Protein AF-A0A7R9D2B7-F1 (afdb_monomer_lite)

Sequence (268 aa):
MSDMSSKPILAAVSSPRRALSCWRCRAIFSLCILEHVTVLANRRARDYTQLNSLKENCLEQDASMCTSEVVNSSNGREFLTGFHKRKVQRQKKAKEELDLQLKEERKRLKKETRESYKKLVVSHRPIPELEEFEAKEYDLETHTVSILEVSAADLAQKNNWIGVNKVQYEEVKVEDDAGDAEGEKRTVPGMEFRTEKDVRRVIKKQATKIVQNSKAFQTKNKLEKQKNKKKSMKMKNQRIKLQSKNKKGKRVITSVLLTIAEVDNENS

Structure (mmCIF, N/CA/C/O backbone):
data_AF-A0A7R9D2B7-F1
#
_entry.id   AF-A0A7R9D2B7-F1
#
loop_
_atom_site.group_PDB
_atom_site.id
_atom_site.type_symbol
_atom_site.label_atom_id
_atom_site.label_alt_id
_atom_site.label_comp_id
_atom_site.label_asym_id
_atom_site.label_entity_id
_atom_site.label_seq_id
_atom_site.pdbx_PDB_ins_code
_atom_site.Cartn_x
_atom_site.Cartn_y
_atom_site.Cartn_z
_atom_site.occupancy
_atom_site.B_iso_or_equiv
_atom_site.auth_seq_id
_atom_site.auth_comp_id
_atom_site.auth_asym_id
_atom_site.auth_atom_id
_atom_site.pdbx_PDB_model_num
ATOM 1 N N . MET A 1 1 ? 100.039 -23.666 56.263 1.00 41.56 1 MET A N 1
ATOM 2 C CA . MET A 1 1 ? 99.940 -22.586 55.260 1.00 41.56 1 MET A CA 1
ATOM 3 C C . MET A 1 1 ? 98.461 -22.260 55.136 1.00 41.56 1 MET A C 1
ATOM 5 O O . MET A 1 1 ? 97.732 -23.050 54.562 1.00 41.56 1 MET A O 1
ATOM 9 N N . SER A 1 2 ? 97.952 -21.434 56.044 1.00 38.72 2 SER A N 1
ATOM 10 C CA . SER A 1 2 ? 97.823 -19.972 55.911 1.00 38.72 2 SER A CA 1
ATOM 11 C C . SER A 1 2 ? 96.476 -19.609 55.288 1.00 38.72 2 SER A C 1
ATOM 13 O O . SER A 1 2 ? 96.232 -19.873 54.117 1.00 38.72 2 SER A O 1
ATOM 15 N N . ASP A 1 3 ? 95.645 -19.037 56.153 1.00 42.34 3 ASP A N 1
ATOM 16 C CA . ASP A 1 3 ? 94.339 -18.406 55.983 1.00 42.34 3 ASP A CA 1
ATOM 17 C C . ASP A 1 3 ? 94.074 -17.693 54.649 1.00 42.34 3 ASP A C 1
ATOM 19 O O . ASP A 1 3 ? 94.960 -17.055 54.089 1.00 42.34 3 ASP A O 1
ATOM 23 N N . MET A 1 4 ? 92.801 -17.668 54.233 1.00 50.28 4 MET A N 1
ATOM 24 C CA . MET A 1 4 ? 92.024 -16.418 54.218 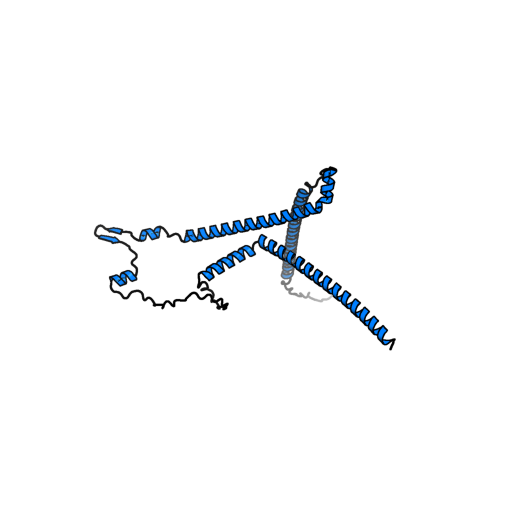1.00 50.28 4 MET A CA 1
ATOM 25 C C . MET A 1 4 ? 90.537 -16.667 53.915 1.00 50.28 4 MET A C 1
ATOM 27 O O . MET A 1 4 ? 90.129 -17.112 52.847 1.00 50.28 4 MET A O 1
ATOM 31 N N . SER A 1 5 ? 89.736 -16.326 54.921 1.00 50.50 5 SER A N 1
ATOM 32 C CA . SER A 1 5 ? 88.307 -16.022 54.903 1.00 50.50 5 SER A CA 1
ATOM 33 C C . SER A 1 5 ? 87.851 -15.229 53.671 1.00 50.50 5 SER A C 1
ATOM 35 O O . SER A 1 5 ? 88.385 -14.153 53.412 1.00 50.50 5 SER A O 1
ATOM 37 N N . SER A 1 6 ? 86.744 -15.640 53.039 1.00 51.94 6 SER A N 1
ATOM 38 C CA . SER A 1 6 ? 85.749 -14.704 52.487 1.00 51.94 6 SER A CA 1
ATOM 39 C C . SER A 1 6 ? 84.380 -15.373 52.328 1.00 51.94 6 SER A C 1
ATOM 41 O O . SER A 1 6 ? 84.220 -16.382 51.649 1.00 51.94 6 SER A O 1
ATOM 43 N N . LYS A 1 7 ? 83.397 -14.800 53.027 1.00 57.62 7 LYS A N 1
ATOM 44 C CA . LYS A 1 7 ? 81.990 -15.214 53.112 1.00 57.62 7 LYS A CA 1
ATOM 45 C C . LYS A 1 7 ? 81.266 -14.993 51.773 1.00 57.62 7 LYS A C 1
ATOM 47 O O . LYS A 1 7 ? 81.529 -13.981 51.124 1.00 57.62 7 LYS A O 1
ATOM 52 N N . PRO A 1 8 ? 80.299 -15.846 51.388 1.00 53.47 8 PRO A N 1
ATOM 53 C CA . PRO A 1 8 ? 79.427 -15.557 50.258 1.00 53.47 8 PRO A CA 1
ATOM 54 C C . PRO A 1 8 ? 78.438 -14.439 50.616 1.00 53.47 8 PRO A C 1
ATOM 56 O O . PRO A 1 8 ? 77.725 -14.500 51.619 1.00 53.47 8 PRO A O 1
ATOM 59 N N . ILE A 1 9 ? 78.400 -13.409 49.773 1.00 45.25 9 ILE A N 1
ATOM 60 C CA . ILE A 1 9 ? 77.431 -12.314 49.832 1.00 45.25 9 ILE A CA 1
ATOM 61 C C . ILE A 1 9 ? 76.069 -12.865 49.388 1.00 45.25 9 ILE A C 1
ATOM 63 O O . ILE A 1 9 ? 75.855 -13.160 48.214 1.00 45.25 9 ILE A O 1
ATOM 67 N N . LEU A 1 10 ? 75.137 -12.996 50.333 1.00 41.25 10 LEU A N 1
ATOM 68 C CA . LEU A 1 10 ? 73.716 -13.186 50.051 1.00 41.25 10 LEU A CA 1
ATOM 69 C C . LEU A 1 10 ? 73.130 -11.855 49.566 1.00 41.25 10 LEU A C 1
ATOM 71 O O . LEU A 1 10 ? 72.769 -10.993 50.365 1.00 41.25 10 LEU A O 1
ATOM 75 N N . ALA A 1 11 ? 73.022 -11.688 48.250 1.00 37.31 11 ALA A N 1
ATOM 76 C CA . ALA A 1 11 ? 72.186 -10.650 47.662 1.00 37.31 11 ALA A CA 1
ATOM 77 C C . ALA A 1 11 ? 70.726 -11.132 47.652 1.00 37.31 11 ALA A C 1
ATOM 79 O O . ALA A 1 11 ? 70.307 -11.910 46.795 1.00 37.31 11 ALA A O 1
ATOM 80 N N . ALA A 1 12 ? 69.940 -10.665 48.621 1.00 42.88 12 ALA A N 1
ATOM 81 C CA . ALA A 1 12 ? 68.489 -10.750 48.574 1.00 42.88 12 ALA A CA 1
ATOM 82 C C . ALA A 1 12 ? 67.965 -9.755 47.526 1.00 42.88 12 ALA A C 1
ATOM 84 O O . ALA A 1 12 ? 67.756 -8.581 47.820 1.00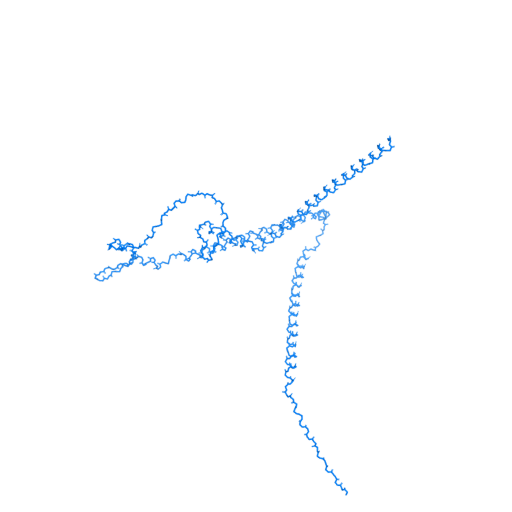 42.88 12 ALA A O 1
ATOM 85 N N . VAL A 1 13 ? 67.740 -10.216 46.294 1.00 38.41 13 VAL A N 1
ATOM 86 C CA . VAL A 1 13 ? 66.911 -9.474 45.338 1.00 38.41 13 VAL A CA 1
ATOM 87 C C . VAL A 1 13 ? 65.461 -9.860 45.595 1.00 38.41 13 VAL A C 1
ATOM 89 O O . VAL A 1 13 ? 65.006 -10.950 45.241 1.00 38.41 13 VAL A O 1
ATOM 92 N N . SER A 1 14 ? 64.722 -8.947 46.221 1.00 44.09 14 SER A N 1
ATOM 93 C CA . SER A 1 14 ? 63.267 -8.993 46.284 1.00 44.09 14 SER A CA 1
ATOM 94 C C . SER A 1 14 ? 62.703 -8.922 44.862 1.00 44.09 14 SER A C 1
ATOM 96 O O . SER A 1 14 ? 62.536 -7.841 44.298 1.00 44.09 14 SER A O 1
ATOM 98 N N . SER A 1 15 ? 62.418 -10.072 44.254 1.00 44.59 15 SER A N 1
ATOM 99 C CA . SER A 1 15 ? 61.658 -10.104 43.006 1.00 44.59 15 SER A CA 1
ATOM 100 C C . SER A 1 15 ? 60.189 -9.753 43.282 1.00 44.59 15 SER A C 1
ATOM 102 O O . SER A 1 15 ? 59.543 -10.420 44.099 1.00 44.59 15 SER A O 1
ATOM 104 N N . PRO A 1 16 ? 59.621 -8.741 42.603 1.00 46.12 16 PRO A N 1
ATOM 105 C CA . PRO A 1 16 ? 58.221 -8.383 42.754 1.00 46.12 16 PRO A CA 1
ATOM 106 C C . PRO A 1 16 ? 57.332 -9.498 42.192 1.00 46.12 16 PRO A C 1
ATOM 108 O O . PRO A 1 16 ? 57.160 -9.656 40.983 1.00 46.12 16 PRO A O 1
ATOM 111 N N . ARG A 1 17 ? 56.696 -10.256 43.091 1.00 46.44 17 ARG A N 1
ATOM 112 C CA . ARG A 1 17 ? 55.587 -11.178 42.795 1.00 46.44 17 ARG A CA 1
ATOM 113 C C . ARG A 1 17 ? 54.321 -10.416 42.367 1.00 46.44 17 ARG A C 1
ATOM 115 O O . ARG A 1 17 ? 53.281 -10.581 42.986 1.00 46.44 17 ARG A O 1
ATOM 122 N N . ARG A 1 18 ? 54.375 -9.553 41.347 1.00 49.69 18 ARG A N 1
ATOM 123 C CA . ARG A 1 18 ? 53.198 -8.875 40.759 1.00 49.69 18 ARG A CA 1
ATOM 124 C C . ARG A 1 18 ? 53.419 -8.520 39.281 1.00 49.69 18 ARG A C 1
ATOM 126 O O . ARG A 1 18 ? 53.248 -7.378 38.885 1.00 49.69 18 ARG A O 1
ATOM 133 N N . ALA A 1 19 ? 53.797 -9.490 38.449 1.00 47.69 19 ALA A N 1
ATOM 134 C CA . ALA A 1 19 ? 53.820 -9.295 36.988 1.0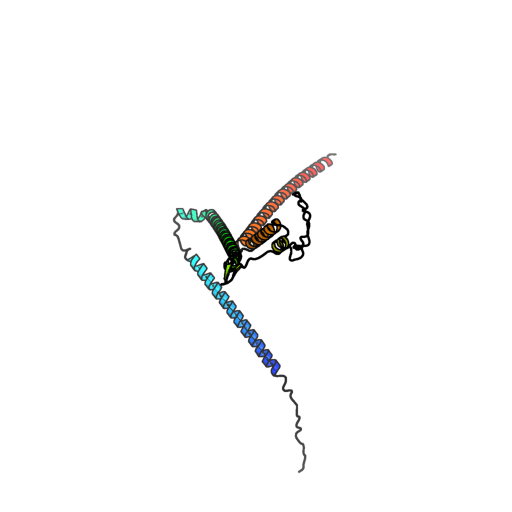0 47.69 19 ALA A CA 1
ATOM 135 C C . ALA A 1 19 ? 53.316 -10.499 36.167 1.00 47.69 19 ALA A C 1
ATOM 137 O O . ALA A 1 19 ? 53.230 -10.417 34.946 1.00 47.69 19 ALA A O 1
ATOM 138 N N . LEU A 1 20 ? 52.916 -11.603 36.811 1.00 45.78 20 LEU A N 1
ATOM 139 C CA . LEU A 1 20 ? 52.437 -12.813 36.120 1.00 45.78 20 LEU A CA 1
ATOM 140 C C . LEU A 1 20 ? 50.904 -12.944 36.070 1.00 45.78 20 LEU A C 1
ATOM 142 O O . LEU A 1 20 ? 50.390 -13.791 35.343 1.00 45.78 20 LEU A O 1
ATOM 146 N N . SER A 1 21 ? 50.154 -12.089 36.774 1.00 47.34 21 SER A N 1
ATOM 147 C CA . SER A 1 21 ? 48.684 -12.059 36.698 1.00 47.34 21 SER A CA 1
ATOM 148 C C . SER A 1 21 ? 48.156 -11.288 35.480 1.00 47.34 21 SER A C 1
ATOM 150 O O . SER A 1 21 ? 47.054 -11.562 35.017 1.00 47.34 21 SER A O 1
ATOM 152 N N . CYS A 1 22 ? 48.942 -10.370 34.903 1.00 51.03 22 CYS A N 1
ATOM 153 C CA . CYS A 1 22 ? 48.484 -9.543 33.782 1.00 51.03 22 CYS A CA 1
ATOM 154 C C . CYS A 1 22 ? 48.574 -10.274 32.428 1.00 51.03 22 CYS A C 1
ATOM 156 O O . CYS A 1 22 ? 47.663 -10.177 31.612 1.00 51.03 22 CYS A O 1
ATOM 158 N N . TRP A 1 23 ? 49.612 -11.087 32.201 1.00 42.03 23 TRP A N 1
ATOM 159 C CA . TRP A 1 23 ? 49.761 -11.831 30.941 1.00 42.03 23 TRP A CA 1
ATOM 160 C C . TRP A 1 23 ? 48.830 -13.040 30.848 1.00 42.03 23 TRP A C 1
ATOM 162 O O . TRP A 1 23 ? 48.256 -13.288 29.790 1.00 42.03 23 TRP A O 1
ATOM 172 N N . ARG A 1 24 ? 48.599 -13.748 31.961 1.00 45.91 24 ARG A N 1
ATOM 173 C CA . ARG A 1 24 ? 47.662 -14.880 32.000 1.00 45.91 24 ARG A CA 1
ATOM 174 C C . ARG A 1 24 ? 46.213 -14.440 31.781 1.00 45.91 24 ARG A C 1
ATOM 176 O O . ARG A 1 24 ? 45.527 -15.056 30.974 1.00 45.91 24 ARG A O 1
ATOM 183 N N . CYS A 1 25 ? 45.768 -13.340 32.394 1.00 47.41 25 CYS A N 1
ATOM 184 C CA . CYS A 1 25 ? 44.417 -12.820 32.155 1.00 47.41 25 CYS A CA 1
ATOM 185 C C . CYS A 1 25 ? 44.235 -12.274 30.730 1.00 47.41 25 CYS A C 1
ATOM 187 O O . CYS A 1 25 ? 43.182 -12.476 30.132 1.00 47.41 25 CYS A O 1
ATOM 189 N N . ARG A 1 26 ? 45.261 -11.643 30.142 1.00 50.12 26 ARG A N 1
ATOM 190 C CA . ARG A 1 26 ? 45.199 -11.126 28.764 1.00 50.12 26 ARG A CA 1
ATOM 191 C C . ARG A 1 26 ? 45.242 -12.246 27.717 1.00 50.12 26 ARG A C 1
ATOM 193 O O . ARG A 1 26 ? 44.552 -12.149 26.707 1.00 50.12 26 ARG A O 1
ATOM 200 N N . ALA A 1 27 ? 45.976 -13.328 27.986 1.00 54.44 27 ALA A N 1
ATOM 201 C CA . ALA A 1 27 ? 45.973 -14.534 27.159 1.00 54.44 27 ALA A CA 1
ATOM 202 C C . ALA A 1 27 ? 44.622 -15.265 27.221 1.00 54.44 27 ALA A C 1
ATOM 204 O O . ALA A 1 27 ? 44.090 -15.621 26.177 1.00 54.44 27 ALA A O 1
ATOM 205 N N . ILE A 1 28 ? 44.022 -15.409 28.409 1.00 59.41 28 ILE A N 1
ATOM 206 C CA . ILE A 1 28 ? 42.692 -16.023 28.566 1.00 59.41 28 ILE A CA 1
ATOM 207 C C . ILE A 1 28 ? 41.608 -15.168 27.891 1.00 59.41 28 ILE A C 1
ATOM 209 O O . ILE A 1 28 ? 40.753 -15.711 27.200 1.00 59.41 28 ILE A O 1
ATOM 213 N N . PHE A 1 29 ? 41.665 -13.836 28.007 1.00 55.22 29 PHE A N 1
ATOM 214 C CA . PHE A 1 29 ? 40.705 -12.949 27.338 1.00 55.22 29 PHE A CA 1
ATOM 215 C C . PHE A 1 29 ? 40.864 -12.966 25.808 1.00 55.22 29 PHE A C 1
ATOM 217 O O . PHE A 1 29 ? 39.872 -12.986 25.087 1.00 55.22 29 PHE A O 1
ATOM 224 N N . SER A 1 30 ? 42.103 -13.027 25.305 1.00 56.88 30 SER A N 1
ATOM 225 C CA . SER A 1 30 ? 42.388 -13.173 23.871 1.00 56.88 30 SER A CA 1
ATOM 226 C C . SER A 1 30 ? 41.894 -14.517 23.322 1.00 56.88 30 SER A C 1
ATOM 228 O O . SER A 1 30 ? 41.217 -14.548 22.295 1.00 56.88 30 SER A O 1
ATOM 230 N N . LEU A 1 31 ? 42.151 -15.618 24.038 1.00 57.41 31 LEU A N 1
ATOM 231 C CA . LEU A 1 31 ? 41.665 -16.953 23.676 1.00 57.41 31 LEU A CA 1
ATOM 232 C C . LEU A 1 31 ? 40.133 -17.025 23.702 1.00 57.41 31 LEU A C 1
ATOM 234 O O . LEU A 1 31 ? 39.543 -17.563 22.774 1.00 57.41 31 LEU A O 1
ATOM 238 N N . CYS A 1 32 ? 39.483 -16.391 24.680 1.00 53.59 32 CYS A N 1
ATOM 239 C CA . CYS A 1 32 ? 38.023 -16.342 24.771 1.00 53.59 32 CYS A CA 1
ATOM 240 C C . CYS A 1 32 ? 37.392 -15.515 23.629 1.00 53.59 32 CYS A C 1
ATOM 242 O O . CYS A 1 32 ? 36.365 -15.899 23.071 1.00 53.59 32 CYS A O 1
ATOM 244 N N . ILE A 1 33 ? 38.030 -14.416 23.200 1.00 60.97 33 ILE A N 1
ATOM 245 C CA 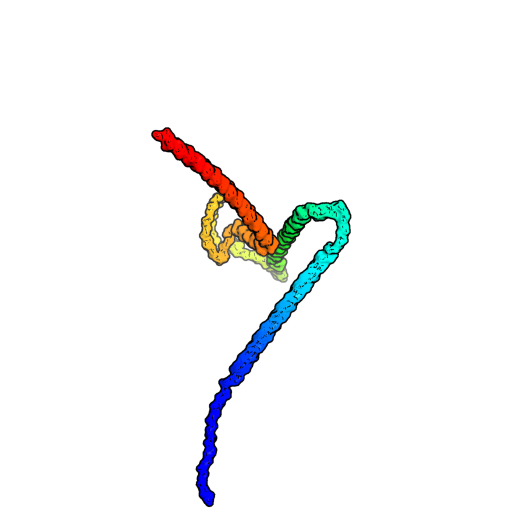. ILE A 1 33 ? 37.599 -13.661 22.009 1.00 60.97 33 ILE A CA 1
ATOM 246 C C . ILE A 1 33 ? 37.795 -14.494 20.735 1.00 60.97 33 ILE A C 1
ATOM 248 O O . ILE A 1 33 ? 36.909 -14.510 19.883 1.00 60.97 33 ILE A O 1
ATOM 252 N N . LEU A 1 34 ? 38.914 -15.210 20.601 1.00 59.41 34 LEU A N 1
ATOM 253 C CA . LEU A 1 34 ? 39.177 -16.096 19.461 1.00 59.41 34 LEU A CA 1
ATOM 254 C C . LEU A 1 34 ? 38.182 -17.267 19.401 1.00 59.41 34 LEU A C 1
ATOM 256 O O . LEU A 1 34 ? 37.672 -17.572 18.321 1.00 59.41 34 LEU A O 1
ATOM 260 N N . GLU A 1 35 ? 37.826 -17.864 20.538 1.00 57.25 35 GLU A N 1
ATOM 261 C CA . GLU A 1 35 ? 36.775 -18.884 20.640 1.00 57.25 35 GLU A CA 1
ATOM 262 C C . GLU A 1 35 ? 35.392 -18.314 20.296 1.00 57.25 35 GLU A C 1
ATOM 264 O O . GLU A 1 35 ? 34.659 -18.898 19.502 1.00 57.25 35 GLU A O 1
ATOM 269 N N . HIS A 1 36 ? 35.038 -17.123 20.782 1.00 62.19 36 HIS A N 1
ATOM 270 C CA . HIS A 1 36 ? 33.767 -16.491 20.415 1.00 62.19 36 HIS A CA 1
ATOM 271 C C . HIS A 1 36 ? 33.695 -16.106 18.930 1.00 62.19 36 HIS A C 1
ATOM 273 O O . HIS A 1 36 ? 32.647 -16.280 18.300 1.00 62.19 36 HIS A O 1
ATOM 279 N N . VAL A 1 37 ? 34.789 -15.612 18.343 1.00 59.91 37 VAL A N 1
ATOM 280 C CA . VAL A 1 37 ? 34.862 -15.268 16.915 1.00 59.91 37 VAL A CA 1
ATOM 281 C C . VAL A 1 37 ? 34.792 -16.526 16.050 1.00 59.91 37 VAL A C 1
ATOM 283 O O . VAL A 1 37 ? 34.074 -16.524 15.051 1.00 59.91 37 VAL A O 1
ATOM 286 N N . THR A 1 38 ? 35.451 -17.618 16.443 1.00 56.56 38 THR A N 1
ATOM 287 C CA . THR A 1 38 ? 35.363 -18.906 15.733 1.00 56.56 38 THR A CA 1
ATOM 288 C C . THR A 1 38 ? 33.988 -19.557 15.887 1.00 56.56 38 THR A C 1
ATOM 290 O O . THR A 1 38 ? 33.445 -20.054 14.902 1.00 56.56 38 THR A O 1
ATOM 293 N N . VAL A 1 39 ? 33.345 -19.478 17.056 1.00 63.38 39 VAL A N 1
ATOM 294 C CA . VAL A 1 39 ? 31.957 -19.937 17.257 1.00 63.38 39 VAL A CA 1
ATOM 295 C C . VAL A 1 39 ? 30.967 -19.113 16.424 1.00 63.38 39 VAL A C 1
ATOM 297 O O . VAL A 1 39 ? 30.066 -19.684 15.806 1.00 63.38 39 VAL A O 1
ATOM 300 N N . LEU A 1 40 ? 31.139 -17.788 16.336 1.00 58.75 40 LEU A N 1
ATOM 301 C CA . LEU A 1 40 ? 30.315 -16.922 15.482 1.00 58.75 40 LEU A CA 1
ATOM 302 C C . LEU A 1 40 ? 30.570 -17.156 13.987 1.00 58.75 40 LEU A C 1
ATOM 304 O O . LEU A 1 40 ? 29.618 -17.145 13.205 1.00 58.75 40 LEU A O 1
ATOM 308 N N . ALA A 1 41 ? 31.818 -17.402 13.585 1.00 54.66 41 ALA A N 1
ATOM 309 C CA . ALA A 1 41 ? 32.166 -17.775 12.216 1.00 54.66 41 ALA A CA 1
ATOM 310 C C . ALA A 1 41 ? 31.562 -19.136 11.843 1.00 54.66 41 ALA A C 1
ATOM 312 O O . ALA A 1 41 ? 30.965 -19.260 10.778 1.00 54.66 41 ALA A O 1
ATOM 313 N N . ASN A 1 42 ? 31.605 -20.115 12.751 1.00 60.09 42 ASN A N 1
ATOM 314 C CA . ASN A 1 42 ? 30.991 -21.429 12.567 1.00 60.09 42 ASN A CA 1
ATOM 315 C C . ASN A 1 42 ? 29.455 -21.369 12.557 1.00 60.09 42 ASN A C 1
ATOM 317 O O . ASN A 1 42 ? 28.831 -22.104 11.793 1.00 60.09 42 ASN A O 1
ATOM 321 N N . ARG A 1 43 ? 28.822 -20.482 13.343 1.00 53.59 43 ARG A N 1
ATOM 322 C CA . ARG A 1 43 ? 27.374 -20.210 13.237 1.00 53.59 43 ARG A CA 1
ATOM 323 C C . ARG A 1 43 ? 27.021 -19.578 11.896 1.00 53.59 43 ARG A C 1
ATOM 325 O O . ARG A 1 43 ? 26.143 -20.090 11.220 1.00 53.59 43 ARG A O 1
ATOM 332 N N . ARG A 1 44 ? 27.755 -18.550 11.457 1.00 58.34 44 ARG A N 1
ATOM 333 C CA . ARG A 1 44 ? 27.549 -17.945 10.129 1.00 58.34 44 ARG A CA 1
ATOM 334 C C . ARG A 1 44 ? 27.788 -18.936 8.994 1.00 58.34 44 ARG A C 1
ATOM 336 O O . ARG A 1 44 ? 27.055 -18.894 8.015 1.00 58.34 44 ARG A O 1
ATOM 343 N N . ALA A 1 45 ? 28.771 -19.825 9.123 1.00 58.38 45 ALA A N 1
ATOM 344 C CA . ALA A 1 45 ? 29.016 -20.887 8.155 1.00 58.38 45 ALA A CA 1
ATOM 345 C C . ALA A 1 45 ? 27.848 -21.884 8.115 1.00 58.38 45 ALA A C 1
ATOM 347 O O . ALA A 1 45 ? 27.407 -22.227 7.024 1.00 58.38 45 ALA A O 1
ATOM 348 N N . ARG A 1 46 ? 27.285 -22.276 9.271 1.00 57.00 46 ARG A N 1
ATOM 349 C CA . ARG A 1 46 ? 26.064 -23.104 9.337 1.00 57.00 46 ARG A CA 1
ATOM 350 C C . ARG A 1 46 ? 24.840 -22.404 8.757 1.00 57.00 46 ARG A C 1
ATOM 352 O O . ARG A 1 46 ? 24.073 -23.035 8.044 1.00 57.00 46 ARG A O 1
ATOM 359 N N . ASP A 1 47 ? 24.667 -21.114 9.017 1.00 62.34 47 ASP A N 1
ATOM 360 C CA . ASP A 1 47 ? 23.558 -20.346 8.449 1.00 62.34 47 ASP A CA 1
ATOM 361 C C . ASP A 1 47 ? 23.709 -20.229 6.922 1.00 62.34 47 ASP A C 1
ATOM 363 O O . ASP A 1 47 ? 22.727 -20.332 6.191 1.00 62.34 47 ASP A O 1
ATOM 367 N N . TYR A 1 48 ? 24.941 -20.091 6.414 1.00 56.78 48 TYR A N 1
ATOM 368 C CA . TYR A 1 48 ? 25.229 -20.113 4.977 1.00 56.78 48 TYR A CA 1
ATOM 369 C C . TYR A 1 48 ? 25.017 -21.492 4.347 1.00 56.78 48 TYR A C 1
ATOM 371 O O . TYR A 1 48 ? 24.479 -21.555 3.244 1.00 56.78 48 TYR A O 1
ATOM 379 N N . THR A 1 49 ? 25.386 -22.589 5.016 1.00 60.78 49 THR A N 1
ATOM 380 C CA . THR A 1 49 ? 25.122 -23.942 4.502 1.00 60.78 49 THR A CA 1
ATOM 381 C C . THR A 1 49 ? 23.638 -24.289 4.557 1.00 60.78 49 THR A C 1
ATOM 383 O O . THR A 1 49 ? 23.145 -24.889 3.612 1.00 60.78 49 THR A O 1
ATOM 386 N N . GLN A 1 50 ? 22.900 -23.848 5.581 1.00 64.81 50 GLN A N 1
ATOM 387 C CA . GLN A 1 50 ? 21.440 -23.991 5.648 1.00 64.81 50 GLN A CA 1
ATOM 388 C C . GLN A 1 50 ? 20.724 -23.140 4.591 1.00 64.81 50 GLN A C 1
ATOM 390 O O . GLN A 1 50 ? 19.767 -23.591 3.971 1.00 64.81 50 GLN A O 1
ATOM 395 N N . LEU A 1 51 ? 21.189 -21.913 4.339 1.00 59.34 51 LEU A N 1
ATOM 396 C CA . LEU A 1 51 ? 20.649 -21.078 3.264 1.00 59.34 51 LEU A CA 1
ATOM 397 C C . LEU A 1 51 ? 21.002 -21.623 1.876 1.00 59.34 51 LEU A C 1
ATOM 399 O O . LEU A 1 51 ? 20.192 -21.491 0.961 1.00 59.34 51 LEU A O 1
ATOM 403 N N . ASN A 1 52 ? 22.184 -22.219 1.705 1.00 59.97 52 ASN A N 1
ATOM 404 C CA . ASN A 1 52 ? 22.576 -22.856 0.451 1.00 59.97 52 ASN A CA 1
ATOM 405 C C . ASN A 1 52 ? 21.817 -24.166 0.226 1.00 59.97 52 ASN A C 1
ATOM 407 O O . ASN A 1 52 ? 21.314 -24.344 -0.872 1.00 59.97 52 ASN A O 1
ATOM 411 N N . SER A 1 53 ? 21.606 -24.998 1.250 1.00 61.72 53 SER A N 1
ATOM 412 C CA . SER A 1 53 ? 20.782 -26.205 1.118 1.00 61.72 53 SER A CA 1
ATOM 413 C C . SER A 1 53 ? 19.311 -25.873 0.855 1.00 61.72 53 SER A C 1
ATOM 415 O O . SER A 1 53 ? 18.668 -26.525 0.042 1.00 61.72 53 SER A O 1
ATOM 417 N N . LEU A 1 54 ? 18.760 -24.812 1.459 1.00 58.38 54 LEU A N 1
ATOM 418 C CA . LEU A 1 54 ? 17.416 -24.322 1.123 1.00 58.38 54 LEU A CA 1
ATOM 419 C C . LEU A 1 54 ? 17.341 -23.760 -0.304 1.00 58.38 54 LEU A C 1
ATOM 421 O O . LEU A 1 54 ? 16.331 -23.945 -0.979 1.00 58.38 54 LEU A O 1
ATOM 425 N N . LYS A 1 55 ? 18.394 -23.091 -0.787 1.00 55.28 55 LYS A N 1
ATOM 426 C CA . LYS A 1 55 ? 18.470 -22.638 -2.184 1.00 55.28 55 LYS A CA 1
ATOM 427 C C . LYS A 1 55 ? 18.598 -23.801 -3.161 1.00 55.28 55 LYS A C 1
ATOM 429 O O . LYS A 1 55 ? 17.944 -23.748 -4.194 1.00 55.28 55 LYS A O 1
ATOM 434 N N . GLU A 1 56 ? 19.403 -24.811 -2.845 1.00 55.75 56 GLU A N 1
ATOM 435 C CA . GLU A 1 56 ? 19.578 -26.022 -3.653 1.00 55.75 56 GLU A CA 1
ATOM 436 C C . GLU A 1 56 ? 18.277 -26.828 -3.708 1.00 55.75 56 GLU A C 1
ATOM 438 O O . GLU A 1 56 ? 17.825 -27.140 -4.801 1.00 55.75 56 GLU A O 1
ATOM 443 N N . ASN A 1 57 ? 17.578 -27.002 -2.581 1.00 57.09 57 ASN A N 1
ATOM 444 C CA . ASN A 1 57 ? 16.264 -27.656 -2.541 1.00 57.09 57 ASN A CA 1
ATOM 445 C C . ASN A 1 57 ? 15.186 -26.893 -3.338 1.00 57.09 57 ASN A C 1
ATOM 447 O O . ASN A 1 57 ? 14.365 -27.508 -4.016 1.00 57.09 57 ASN A O 1
ATOM 451 N N . CYS A 1 58 ? 15.179 -25.554 -3.298 1.00 41.66 58 CYS A N 1
ATOM 452 C CA . CYS A 1 58 ? 14.276 -24.756 -4.138 1.00 41.66 58 CYS A CA 1
ATOM 453 C C . CYS A 1 58 ? 14.649 -24.832 -5.631 1.00 41.66 58 CYS A C 1
ATOM 455 O O . CYS A 1 58 ? 13.763 -24.886 -6.479 1.00 41.66 58 CYS A O 1
ATOM 457 N N . LEU A 1 59 ? 15.945 -24.855 -5.962 1.00 48.78 59 LEU A N 1
ATOM 458 C CA . LEU A 1 59 ? 16.429 -25.015 -7.336 1.00 48.78 59 LEU A CA 1
ATOM 459 C C . LEU A 1 59 ? 16.137 -26.412 -7.890 1.00 48.78 59 LEU A C 1
ATOM 461 O O . LEU A 1 59 ? 15.797 -26.515 -9.062 1.00 48.78 59 LEU A O 1
ATOM 465 N N . GLU A 1 60 ? 16.211 -27.463 -7.075 1.00 50.22 60 GLU A N 1
ATOM 466 C CA . GLU A 1 60 ? 15.871 -28.832 -7.479 1.00 50.22 60 GLU A CA 1
ATOM 467 C C . GLU A 1 60 ? 14.364 -29.027 -7.673 1.00 50.22 60 GLU A C 1
ATOM 469 O O . GLU A 1 60 ? 13.953 -29.680 -8.636 1.00 50.22 60 GLU A O 1
ATOM 474 N N . GLN A 1 61 ? 13.522 -28.408 -6.838 1.00 49.25 61 GLN A N 1
ATOM 475 C CA . GLN A 1 61 ? 12.068 -28.453 -7.028 1.00 49.25 61 GLN A CA 1
ATOM 476 C C . GLN A 1 61 ? 11.628 -27.703 -8.297 1.00 49.25 61 GLN A C 1
ATOM 478 O O . GLN A 1 61 ? 10.769 -28.202 -9.025 1.00 49.25 61 GLN A O 1
ATOM 483 N N . ASP A 1 62 ? 12.277 -26.584 -8.634 1.00 46.62 62 ASP A N 1
ATOM 484 C CA . ASP A 1 62 ? 12.013 -25.845 -9.876 1.00 46.62 62 ASP A CA 1
ATOM 485 C C . ASP A 1 62 ? 12.688 -26.478 -11.119 1.00 46.62 62 ASP A C 1
ATOM 487 O O . ASP A 1 62 ? 12.181 -26.338 -12.238 1.00 46.62 62 ASP A O 1
ATOM 491 N N . ALA A 1 63 ? 13.801 -27.207 -10.952 1.00 45.88 63 ALA A N 1
ATOM 492 C CA . ALA A 1 63 ? 14.505 -27.901 -12.036 1.00 45.88 63 ALA A CA 1
ATOM 493 C C . ALA A 1 63 ? 13.863 -29.245 -12.412 1.00 45.88 63 ALA A C 1
ATOM 495 O O . ALA A 1 63 ? 13.861 -29.594 -13.593 1.00 45.88 63 ALA A O 1
ATOM 496 N N . SER A 1 64 ? 13.258 -29.972 -11.463 1.00 44.81 64 SER A N 1
ATOM 497 C CA . SER A 1 64 ? 12.553 -31.231 -11.765 1.00 44.81 64 SER A CA 1
ATOM 498 C C . SER A 1 64 ? 11.276 -31.029 -12.594 1.00 44.81 64 SER A C 1
ATOM 500 O O . SER A 1 64 ? 10.822 -31.952 -13.261 1.00 44.81 64 SER A O 1
ATOM 502 N N . MET A 1 65 ? 10.740 -29.803 -12.631 1.00 42.91 65 MET A N 1
ATOM 503 C CA . MET A 1 65 ? 9.634 -29.422 -13.517 1.00 42.91 65 MET A CA 1
ATOM 504 C C . MET A 1 65 ? 10.114 -28.967 -14.911 1.00 42.91 65 MET A C 1
ATOM 506 O O . MET A 1 65 ? 9.304 -28.659 -15.784 1.00 42.91 65 MET A O 1
ATOM 510 N N . CYS A 1 66 ? 11.432 -28.915 -15.133 1.00 39.59 66 CYS A N 1
ATOM 511 C CA . CYS A 1 66 ? 12.068 -28.536 -16.393 1.00 39.59 66 CYS A CA 1
ATOM 512 C C . CYS A 1 66 ? 12.789 -29.727 -17.040 1.00 39.59 66 CYS A C 1
ATOM 514 O O . CYS A 1 66 ? 13.946 -29.608 -17.440 1.00 39.59 66 CYS A O 1
ATOM 516 N N . THR A 1 67 ? 12.133 -30.878 -17.178 1.00 44.44 67 THR A N 1
ATOM 517 C CA . THR A 1 67 ? 12.689 -32.016 -17.922 1.00 44.44 67 THR A CA 1
ATOM 518 C C . THR A 1 67 ? 11.793 -32.395 -19.100 1.00 44.44 67 THR A C 1
ATOM 520 O O . THR A 1 67 ? 10.727 -32.982 -18.970 1.00 44.44 67 THR A O 1
ATOM 523 N N . SER A 1 68 ? 12.276 -31.989 -20.280 1.00 53.81 68 SER A N 1
ATOM 524 C CA . SER A 1 68 ? 12.003 -32.557 -21.607 1.00 53.81 68 SER A CA 1
ATOM 525 C C . SER A 1 68 ? 10.546 -32.883 -21.954 1.00 53.81 68 SER A C 1
ATOM 527 O O . SER A 1 68 ? 10.198 -34.041 -22.180 1.00 53.81 68 SER A O 1
ATOM 529 N N . GLU A 1 69 ? 9.715 -31.862 -22.152 1.00 54.03 69 GLU A N 1
ATOM 530 C CA . GLU A 1 69 ? 8.614 -32.026 -23.102 1.00 54.03 69 GLU A CA 1
ATOM 531 C C . GLU A 1 69 ? 9.219 -32.116 -24.509 1.00 54.03 69 GLU A C 1
ATOM 533 O O . GLU A 1 69 ? 9.832 -31.164 -25.002 1.00 54.03 69 GLU A O 1
ATOM 538 N N . VAL A 1 70 ? 9.083 -33.281 -25.148 1.00 53.69 70 VAL A N 1
ATOM 539 C CA . VAL A 1 70 ? 9.375 -33.463 -26.573 1.00 53.69 70 VAL A CA 1
ATOM 540 C C . VAL A 1 70 ? 8.541 -32.443 -27.337 1.00 53.69 70 VAL A C 1
ATOM 542 O O . VAL A 1 70 ? 7.314 -32.513 -27.408 1.00 53.69 70 VAL A O 1
ATOM 545 N N . VAL A 1 71 ? 9.227 -31.445 -27.875 1.00 48.06 71 VAL A N 1
ATOM 546 C CA . VAL A 1 71 ? 8.618 -30.367 -28.632 1.00 48.06 71 VAL A CA 1
ATOM 547 C C . VAL A 1 71 ? 8.096 -30.939 -29.952 1.00 48.06 71 VAL A C 1
ATOM 549 O O . VAL A 1 71 ? 8.826 -31.051 -30.934 1.00 48.06 71 VAL A O 1
ATOM 552 N N . ASN A 1 72 ? 6.813 -31.302 -29.989 1.00 55.44 72 ASN A N 1
ATOM 553 C CA . ASN A 1 72 ? 6.109 -31.570 -31.242 1.00 55.44 72 ASN A CA 1
ATOM 554 C C . ASN A 1 72 ? 6.226 -30.344 -32.170 1.00 55.44 72 ASN A C 1
ATOM 556 O O . ASN A 1 72 ? 6.156 -29.198 -31.715 1.00 55.44 72 ASN A O 1
ATOM 560 N N . SER A 1 73 ? 6.399 -30.577 -33.475 1.00 56.81 73 SER A N 1
ATOM 561 C CA . SER A 1 73 ? 6.760 -29.557 -34.483 1.00 56.81 73 SER A CA 1
ATOM 562 C C . SER A 1 73 ? 5.851 -28.306 -34.489 1.00 56.81 73 SER A C 1
ATOM 564 O O . SER A 1 73 ? 6.314 -27.189 -34.739 1.00 56.81 73 SER A O 1
ATOM 566 N N . SER A 1 74 ? 4.570 -28.451 -34.127 1.00 61.09 74 SER A N 1
ATOM 567 C CA . SER A 1 74 ? 3.611 -27.346 -33.957 1.00 61.09 74 SER A CA 1
ATOM 568 C C . SER A 1 74 ? 3.820 -26.543 -32.662 1.00 61.09 74 SER A C 1
ATOM 570 O O . SER A 1 74 ? 3.862 -25.311 -32.699 1.00 61.09 74 SER A O 1
ATOM 572 N N . ASN A 1 75 ? 4.024 -27.218 -31.527 1.00 65.25 75 ASN A N 1
ATOM 573 C CA . ASN A 1 75 ? 4.199 -26.595 -30.207 1.00 65.25 75 ASN A CA 1
ATOM 574 C C . ASN A 1 75 ? 5.576 -25.919 -30.070 1.00 65.25 75 ASN A C 1
ATOM 576 O O . ASN A 1 75 ? 5.730 -24.948 -29.328 1.00 65.25 75 ASN A O 1
ATOM 580 N N . GLY A 1 76 ? 6.569 -26.362 -30.847 1.00 69.25 76 GLY A N 1
ATOM 581 C CA . GLY A 1 76 ? 7.908 -25.768 -30.869 1.00 69.25 76 GLY A CA 1
ATOM 582 C C . GLY A 1 76 ? 7.976 -24.371 -31.435 1.00 69.25 76 GLY A C 1
ATOM 583 O O . GLY A 1 76 ? 8.657 -23.511 -30.872 1.00 69.25 76 GLY A O 1
ATOM 584 N N . ARG A 1 77 ? 7.217 -24.104 -32.501 1.00 73.44 77 ARG A N 1
ATOM 585 C CA . ARG A 1 77 ? 7.115 -22.747 -33.049 1.00 73.44 77 ARG A CA 1
ATOM 586 C C . ARG A 1 77 ? 6.519 -21.796 -32.026 1.00 73.44 77 ARG A C 1
ATOM 588 O O . ARG A 1 77 ? 7.028 -20.688 -31.869 1.00 73.44 77 ARG A O 1
ATOM 595 N N . GLU A 1 78 ? 5.491 -22.216 -31.295 1.00 76.44 78 GLU A N 1
ATOM 596 C CA . GLU A 1 78 ? 4.872 -21.384 -30.263 1.00 76.44 78 GLU A CA 1
ATOM 597 C C . GLU A 1 78 ? 5.763 -21.214 -29.028 1.00 76.44 78 GLU A C 1
ATOM 599 O O . GLU A 1 78 ? 5.829 -20.129 -28.444 1.00 76.44 78 GLU A O 1
ATOM 604 N N . PHE A 1 79 ? 6.533 -22.239 -28.667 1.00 77.44 79 PHE A N 1
ATOM 605 C CA . PHE A 1 79 ? 7.541 -22.123 -27.627 1.00 77.44 79 PHE A CA 1
ATOM 606 C C . PHE A 1 79 ? 8.632 -21.113 -28.017 1.00 77.44 79 PHE A C 1
ATOM 608 O O . PHE A 1 79 ? 8.890 -20.179 -27.254 1.00 77.44 79 PHE A O 1
ATOM 615 N N . LEU A 1 80 ? 9.202 -21.206 -29.220 1.00 81.00 80 LEU A N 1
ATOM 616 C CA . LEU A 1 80 ? 10.288 -20.332 -29.679 1.00 81.00 80 LEU A CA 1
ATOM 617 C C . LEU A 1 80 ? 9.834 -18.910 -30.052 1.00 81.00 80 LEU A C 1
ATOM 619 O O . LEU A 1 80 ? 10.599 -17.965 -29.893 1.00 81.00 80 LEU A O 1
ATOM 623 N N . THR A 1 81 ? 8.595 -18.703 -30.499 1.00 82.50 81 THR A N 1
ATOM 624 C CA . THR A 1 81 ? 8.091 -17.355 -30.851 1.00 82.50 81 THR A CA 1
ATOM 625 C C . THR A 1 81 ? 7.258 -16.712 -29.732 1.00 82.50 81 THR A C 1
ATOM 627 O O . THR A 1 81 ? 7.109 -15.490 -29.668 1.00 82.50 81 THR A O 1
ATOM 630 N N . GLY A 1 82 ? 6.768 -17.500 -28.769 1.00 86.75 82 GLY A N 1
ATOM 631 C CA . GLY A 1 82 ? 5.864 -17.077 -27.695 1.00 86.75 82 GLY A CA 1
ATOM 632 C C . GLY A 1 82 ? 6.513 -16.379 -26.495 1.00 86.75 82 GLY A C 1
ATOM 633 O O . GLY A 1 82 ? 5.845 -16.167 -25.480 1.00 86.75 82 GLY A O 1
ATOM 634 N N . PHE A 1 83 ? 7.789 -15.982 -26.558 1.00 90.38 83 PHE A N 1
ATOM 635 C CA . PHE A 1 83 ? 8.476 -15.319 -25.436 1.00 90.38 83 PHE A CA 1
ATOM 636 C C . PHE A 1 83 ? 7.767 -14.045 -24.964 1.00 90.38 83 PHE A C 1
ATOM 638 O O . PHE A 1 83 ? 7.694 -13.791 -23.757 1.00 90.38 83 PHE A O 1
ATOM 645 N N . HIS A 1 84 ? 7.211 -13.255 -25.892 1.00 86.56 84 HIS A N 1
ATOM 646 C CA . HIS A 1 84 ? 6.421 -12.079 -25.533 1.00 86.56 84 HIS A CA 1
ATOM 647 C C . HIS A 1 84 ? 5.157 -12.477 -24.760 1.00 86.56 84 HIS A C 1
ATOM 649 O O . HIS A 1 84 ? 4.907 -11.910 -23.695 1.00 86.56 84 HIS A O 1
ATOM 655 N N . LYS A 1 85 ? 4.429 -13.509 -25.221 1.00 89.44 85 LYS A N 1
ATOM 656 C CA . LYS A 1 85 ? 3.245 -14.054 -24.533 1.00 89.44 85 LYS A CA 1
ATOM 657 C C . LYS A 1 85 ? 3.599 -14.479 -23.099 1.00 89.44 85 LYS A C 1
ATOM 659 O O . LYS A 1 85 ? 2.996 -13.979 -22.151 1.00 89.44 85 LYS A O 1
ATOM 664 N N . ARG A 1 86 ? 4.660 -15.277 -22.911 1.00 90.31 86 ARG A N 1
ATOM 665 C CA . ARG A 1 86 ? 5.127 -15.719 -21.576 1.00 90.31 86 ARG A CA 1
ATOM 666 C C . ARG A 1 86 ? 5.596 -14.566 -20.691 1.00 90.31 86 ARG A C 1
ATOM 668 O O . ARG A 1 86 ? 5.381 -14.566 -19.481 1.00 90.31 86 ARG A O 1
ATOM 675 N N . LYS A 1 87 ? 6.263 -13.561 -21.263 1.00 94.69 87 LYS A N 1
ATOM 676 C CA . LYS A 1 87 ? 6.685 -12.361 -20.526 1.00 94.69 87 LYS A CA 1
ATOM 677 C C . LYS A 1 87 ? 5.478 -11.557 -20.042 1.00 94.69 87 LYS A C 1
ATOM 679 O O . LYS A 1 87 ? 5.481 -11.110 -18.898 1.00 94.69 87 LYS A O 1
ATOM 684 N N . VAL A 1 88 ? 4.458 -11.393 -20.883 1.00 93.56 88 VAL A N 1
ATOM 685 C CA . VAL A 1 88 ? 3.204 -10.722 -20.518 1.00 93.56 88 VAL A CA 1
ATOM 686 C C . VAL A 1 88 ? 2.452 -11.522 -19.456 1.00 93.56 88 VAL A C 1
ATOM 688 O O . VAL A 1 88 ? 2.034 -10.937 -18.461 1.00 93.56 88 VAL A O 1
ATOM 691 N N . GLN A 1 89 ? 2.361 -12.846 -19.595 1.00 93.00 89 GLN A N 1
ATOM 692 C CA . GLN A 1 89 ? 1.750 -13.727 -18.594 1.00 93.00 89 GLN A CA 1
ATOM 693 C C . GLN A 1 89 ? 2.445 -13.616 -17.233 1.00 93.00 89 GLN A C 1
ATOM 695 O O . GLN A 1 89 ? 1.780 -13.356 -16.236 1.00 93.00 89 GLN A O 1
ATOM 700 N N . ARG A 1 90 ? 3.784 -13.697 -17.183 1.00 95.38 90 ARG A N 1
ATOM 701 C CA . ARG A 1 90 ? 4.552 -13.496 -15.939 1.00 95.38 90 ARG A CA 1
ATOM 702 C C . ARG A 1 90 ? 4.305 -12.120 -15.322 1.00 95.38 90 ARG A C 1
ATOM 704 O O . ARG A 1 90 ? 4.130 -12.009 -14.114 1.00 95.38 90 ARG A O 1
ATOM 711 N N . GLN A 1 91 ? 4.244 -11.069 -16.142 1.00 93.12 91 GLN A N 1
ATOM 712 C CA . GLN A 1 91 ? 3.908 -9.726 -15.661 1.00 93.12 91 GLN A CA 1
ATOM 713 C C . GLN A 1 91 ? 2.477 -9.628 -15.130 1.00 93.12 91 GLN A C 1
ATOM 715 O O . GLN A 1 91 ? 2.245 -8.878 -14.186 1.00 93.12 91 GLN A O 1
ATOM 720 N N . LYS A 1 92 ? 1.520 -10.323 -15.753 1.00 96.25 92 LYS A N 1
ATOM 721 C CA . LYS A 1 92 ? 0.124 -10.362 -15.313 1.00 96.25 92 LYS A CA 1
ATOM 722 C C . LYS A 1 92 ? 0.018 -11.094 -13.974 1.00 96.25 92 LYS A C 1
ATOM 724 O O . LYS A 1 92 ? -0.460 -10.489 -13.023 1.00 96.25 92 LYS A O 1
ATOM 729 N N . LYS A 1 93 ? 0.605 -12.292 -13.870 1.00 96.62 93 LYS A N 1
ATOM 730 C CA . LYS A 1 93 ? 0.671 -13.090 -12.636 1.00 96.62 93 LYS A CA 1
ATOM 731 C C . LYS A 1 93 ? 1.273 -12.294 -11.473 1.00 96.62 93 LYS A C 1
ATOM 733 O O . LYS A 1 93 ? 0.655 -12.188 -10.425 1.00 96.62 93 LYS A O 1
ATOM 738 N N . ALA A 1 94 ? 2.414 -11.634 -11.686 1.00 92.88 94 ALA A N 1
ATOM 739 C CA . ALA A 1 94 ? 3.054 -10.820 -10.648 1.00 92.88 94 ALA A CA 1
ATOM 740 C C . ALA A 1 94 ? 2.220 -9.595 -10.215 1.00 92.88 94 ALA A C 1
ATOM 742 O O . ALA A 1 94 ? 2.334 -9.139 -9.080 1.00 92.88 94 ALA A O 1
ATOM 743 N N . LYS A 1 95 ? 1.394 -9.024 -11.107 1.00 91.88 95 LYS A N 1
ATOM 744 C CA . LYS A 1 95 ? 0.460 -7.943 -10.741 1.00 91.88 95 LYS A CA 1
ATOM 745 C C . LYS A 1 95 ? -0.710 -8.481 -9.923 1.00 91.88 95 LYS A C 1
ATOM 747 O O . LYS A 1 95 ? -1.044 -7.888 -8.908 1.00 91.88 95 LYS A O 1
ATOM 752 N N . GLU A 1 96 ? -1.301 -9.586 -10.367 1.00 95.81 96 GLU A N 1
ATOM 753 C CA . GLU A 1 96 ? -2.428 -10.233 -9.693 1.00 95.81 96 GLU A CA 1
ATOM 754 C C . GLU A 1 96 ? -2.042 -10.690 -8.285 1.00 95.81 96 GLU A C 1
ATOM 756 O O . GLU A 1 96 ? -2.771 -10.410 -7.340 1.00 95.81 96 GLU A O 1
ATOM 761 N N . GLU A 1 97 ? -0.867 -11.298 -8.123 1.00 94.38 97 GLU A N 1
ATOM 762 C CA . GLU A 1 97 ? -0.325 -11.699 -6.822 1.00 94.38 97 GLU A CA 1
ATOM 763 C C . GLU A 1 97 ? -0.165 -10.502 -5.870 1.00 94.38 97 GLU A C 1
ATOM 765 O O . GLU A 1 97 ? -0.612 -10.546 -4.725 1.00 94.38 97 GLU A O 1
ATOM 770 N N . LEU A 1 98 ? 0.391 -9.388 -6.359 1.00 93.00 98 LEU A N 1
ATOM 771 C CA . LEU A 1 98 ? 0.515 -8.152 -5.582 1.00 93.00 98 LEU A CA 1
ATOM 772 C C . LEU A 1 98 ? -0.872 -7.604 -5.187 1.00 93.00 98 LEU A C 1
ATOM 774 O O . LEU A 1 98 ? -1.091 -7.195 -4.046 1.00 93.00 98 LEU A O 1
ATOM 778 N N . ASP A 1 99 ? -1.835 -7.615 -6.108 1.00 92.00 99 ASP A N 1
ATOM 779 C CA . ASP A 1 99 ? -3.197 -7.150 -5.837 1.00 92.00 99 ASP A CA 1
ATOM 780 C C . ASP A 1 99 ? -3.943 -8.057 -4.844 1.00 92.00 99 ASP A C 1
ATOM 782 O O . ASP A 1 99 ? -4.720 -7.555 -4.026 1.00 92.00 99 ASP A O 1
ATOM 786 N N . LEU A 1 100 ? -3.698 -9.370 -4.869 1.00 94.88 100 LEU A N 1
ATOM 787 C CA . LEU A 1 100 ? -4.208 -10.316 -3.875 1.00 94.88 100 LEU A CA 1
ATOM 788 C C . LEU A 1 100 ? -3.639 -10.013 -2.486 1.00 94.88 100 LEU A C 1
ATOM 790 O O . LEU A 1 100 ? -4.422 -9.822 -1.554 1.00 94.88 100 LEU A O 1
ATOM 794 N N . GLN A 1 101 ? -2.321 -9.822 -2.372 1.00 91.81 101 GLN A N 1
ATOM 795 C CA . GLN A 1 101 ? -1.675 -9.420 -1.116 1.00 91.81 101 GLN A CA 1
ATOM 796 C C . GLN A 1 101 ? -2.277 -8.117 -0.563 1.00 91.81 101 GLN A C 1
ATOM 798 O O . GLN A 1 101 ? -2.593 -8.017 0.620 1.00 91.81 101 GLN A O 1
ATOM 803 N N . LEU A 1 102 ? -2.535 -7.117 -1.415 1.00 92.25 102 LEU A N 1
ATOM 804 C CA . LEU A 1 102 ? -3.188 -5.872 -0.988 1.00 92.25 102 LEU A CA 1
ATOM 805 C C . LEU A 1 102 ? -4.634 -6.079 -0.518 1.00 92.25 102 LEU A C 1
ATOM 807 O O . LEU A 1 102 ? -5.094 -5.372 0.383 1.00 92.25 102 LEU A O 1
ATOM 811 N N . LYS A 1 103 ? -5.382 -7.002 -1.131 1.00 93.75 103 LYS A N 1
ATOM 812 C CA . LYS A 1 103 ? -6.750 -7.337 -0.706 1.00 93.75 103 LYS A CA 1
ATOM 813 C C . LYS A 1 103 ? -6.747 -8.051 0.643 1.00 93.75 103 LYS A C 1
ATOM 815 O O . LYS A 1 103 ? -7.594 -7.735 1.477 1.00 93.75 103 LYS A O 1
ATOM 820 N N . GLU A 1 104 ? -5.824 -8.979 0.858 1.00 93.88 104 GLU A N 1
ATOM 821 C CA . GLU A 1 104 ? -5.662 -9.698 2.124 1.00 93.88 104 GLU A CA 1
ATOM 822 C C . GLU A 1 104 ? -5.266 -8.756 3.259 1.00 93.88 104 GLU A C 1
ATOM 824 O O . GLU A 1 104 ? -5.943 -8.741 4.285 1.00 93.88 104 GLU A O 1
ATOM 829 N N . GLU A 1 105 ? -4.288 -7.876 3.034 1.00 90.56 105 GLU A N 1
ATOM 830 C CA . GLU A 1 105 ? -3.902 -6.835 3.996 1.00 90.56 105 GLU A CA 1
ATOM 831 C C . GLU A 1 105 ? -5.087 -5.920 4.344 1.00 90.56 105 GLU A C 1
ATOM 833 O O . GLU A 1 105 ? -5.377 -5.667 5.512 1.00 90.56 105 GLU A O 1
ATOM 838 N N . ARG A 1 106 ? -5.877 -5.487 3.349 1.00 89.38 106 ARG A N 1
ATOM 839 C CA . ARG A 1 106 ? -7.102 -4.704 3.603 1.00 89.38 106 ARG A CA 1
ATOM 840 C C . ARG A 1 106 ? -8.134 -5.476 4.424 1.00 89.38 106 ARG A C 1
ATOM 842 O O . ARG A 1 106 ? -8.783 -4.885 5.287 1.00 89.38 106 ARG A O 1
ATOM 849 N N . LYS A 1 107 ? -8.333 -6.768 4.141 1.00 93.06 107 LYS A N 1
ATOM 850 C CA . LYS A 1 107 ? -9.255 -7.627 4.902 1.00 93.06 107 LYS A CA 1
ATOM 851 C C . LYS A 1 107 ? -8.772 -7.793 6.341 1.00 93.06 107 LYS A C 1
ATOM 853 O O . LYS A 1 107 ? -9.588 -7.690 7.251 1.00 93.06 107 LYS A O 1
ATOM 858 N N . ARG A 1 108 ? -7.469 -7.997 6.539 1.00 92.31 108 ARG A N 1
ATOM 859 C CA . ARG A 1 108 ? -6.832 -8.104 7.852 1.00 92.31 108 ARG A CA 1
ATOM 860 C C . ARG A 1 108 ? -7.041 -6.834 8.675 1.00 92.31 108 ARG A C 1
ATOM 862 O O . ARG A 1 108 ? -7.615 -6.916 9.754 1.00 92.31 108 ARG A O 1
ATOM 869 N N . LEU A 1 109 ? -6.716 -5.667 8.121 1.00 88.62 109 LEU A N 1
ATOM 870 C CA . LEU A 1 109 ? -6.903 -4.381 8.803 1.00 88.62 109 LEU A CA 1
ATOM 871 C C . LEU A 1 109 ? -8.365 -4.117 9.181 1.00 88.62 109 LEU A C 1
ATOM 873 O O . LEU A 1 109 ? -8.650 -3.616 10.268 1.00 88.62 109 LEU A O 1
ATOM 877 N N . LYS A 1 110 ? -9.316 -4.485 8.311 1.00 89.00 110 LYS A N 1
ATOM 878 C CA . LYS A 1 110 ? -10.749 -4.386 8.627 1.00 89.00 110 LYS A CA 1
ATOM 879 C C . LYS A 1 110 ? -11.155 -5.294 9.790 1.00 89.00 110 LYS A C 1
ATOM 881 O O . LYS A 1 110 ? -11.951 -4.866 10.621 1.00 89.00 110 LYS A O 1
ATOM 886 N N . LYS A 1 111 ? -10.629 -6.523 9.852 1.00 92.81 111 LYS A N 1
ATOM 887 C CA . LYS A 1 111 ? -10.880 -7.447 10.971 1.00 92.81 111 LYS A CA 1
ATOM 888 C C . LYS A 1 111 ? -10.300 -6.901 12.272 1.00 92.81 111 LYS A C 1
ATOM 890 O O . LYS A 1 111 ? -11.051 -6.761 13.227 1.00 92.81 111 LYS A O 1
ATOM 895 N N . GLU A 1 112 ? -9.036 -6.479 12.263 1.00 89.81 112 GLU A N 1
ATOM 896 C CA . GLU A 1 112 ? -8.366 -5.879 13.427 1.00 89.81 112 GLU A CA 1
ATOM 897 C C . GLU A 1 112 ? -9.125 -4.644 13.941 1.00 89.81 112 GLU A C 1
ATOM 899 O O . GLU A 1 112 ? -9.335 -4.505 15.142 1.00 89.81 112 GLU A O 1
ATOM 904 N N . THR A 1 113 ? -9.629 -3.794 13.036 1.00 87.44 113 THR A N 1
ATOM 905 C CA . THR A 1 113 ? -10.457 -2.626 13.395 1.00 87.44 113 THR A CA 1
ATOM 906 C C . THR A 1 113 ? -11.806 -3.032 14.000 1.00 87.44 113 THR A C 1
ATOM 908 O O . THR A 1 113 ? -12.284 -2.413 14.947 1.00 87.44 113 THR A O 1
ATOM 911 N N . ARG A 1 114 ? -12.454 -4.078 13.469 1.00 88.81 114 ARG A N 1
ATOM 912 C CA . ARG A 1 114 ? -13.727 -4.577 14.013 1.00 88.81 114 ARG A CA 1
ATOM 913 C C . ARG A 1 114 ? -13.533 -5.216 15.387 1.00 88.81 114 ARG A C 1
ATOM 915 O O . ARG A 1 114 ? -14.375 -5.044 16.260 1.00 88.81 114 ARG A O 1
ATOM 922 N N . GLU A 1 115 ? -12.443 -5.950 15.575 1.00 90.44 115 GLU A N 1
ATOM 923 C CA . GLU A 1 115 ? -12.079 -6.576 16.846 1.00 90.44 115 GLU A CA 1
ATOM 924 C C . GLU A 1 115 ? -11.696 -5.535 17.898 1.00 90.44 115 GLU A C 1
ATOM 926 O O . GLU A 1 115 ? -12.149 -5.641 19.037 1.00 90.44 115 GLU A O 1
ATOM 931 N N . SER A 1 116 ? -10.923 -4.508 17.529 1.00 86.00 116 SER A N 1
ATOM 932 C CA . SER A 1 116 ? -10.594 -3.405 18.436 1.00 86.00 116 SER A CA 1
ATOM 933 C C . SER A 1 116 ? -11.846 -2.630 18.848 1.00 86.00 116 SER A C 1
ATOM 935 O O . SER A 1 116 ? -12.037 -2.378 20.036 1.00 86.00 116 SER A O 1
ATOM 937 N N . TYR A 1 117 ? -12.752 -2.351 17.904 1.00 86.00 117 TYR A N 1
ATOM 938 C CA . TYR A 1 117 ? -14.044 -1.739 18.206 1.00 86.00 117 TYR A CA 1
ATOM 939 C C . TYR A 1 117 ? -14.907 -2.632 19.108 1.00 86.00 117 TYR A C 1
ATOM 941 O O . TYR A 1 117 ? -15.454 -2.153 20.095 1.00 86.00 117 TYR A O 1
ATOM 949 N N . LYS A 1 118 ? -14.981 -3.946 18.844 1.00 89.69 118 LYS A N 1
ATOM 950 C CA . LYS A 1 118 ? -15.717 -4.890 19.702 1.00 89.69 118 LYS A CA 1
ATOM 951 C C . LYS A 1 118 ? -15.182 -4.880 21.137 1.00 89.69 118 LYS A C 1
ATOM 953 O O . LYS A 1 118 ? -15.984 -4.885 22.061 1.00 89.69 118 LYS A O 1
ATOM 958 N N . LYS A 1 119 ? -13.859 -4.835 21.330 1.00 87.00 119 LYS A N 1
ATOM 959 C CA . LYS A 1 119 ? -13.239 -4.739 22.664 1.00 87.00 119 LYS A CA 1
ATOM 960 C C . LYS A 1 119 ? -13.618 -3.437 23.380 1.00 87.00 119 LYS A C 1
ATOM 962 O O . LYS A 1 119 ? -14.019 -3.498 24.534 1.00 87.00 119 LYS A O 1
ATOM 967 N N . LEU A 1 120 ? -13.561 -2.299 22.680 1.00 80.69 120 LEU A N 1
ATOM 968 C CA . LEU A 1 120 ? -13.957 -0.985 23.210 1.00 80.69 120 LEU A CA 1
ATOM 969 C C . LEU A 1 120 ? -15.446 -0.906 23.577 1.00 80.69 120 LEU A C 1
ATOM 971 O O . LEU A 1 120 ? -15.803 -0.283 24.570 1.00 80.69 120 LEU A O 1
ATOM 975 N N . VAL A 1 121 ? -16.320 -1.523 22.779 1.00 82.06 121 VAL A N 1
ATOM 976 C CA . VAL A 1 121 ? -17.764 -1.557 23.058 1.00 82.06 121 VAL A CA 1
ATOM 977 C C . VAL A 1 121 ? -18.076 -2.487 24.225 1.00 82.06 121 VAL A C 1
ATOM 979 O O . VAL A 1 121 ? -18.914 -2.158 25.053 1.00 82.06 121 VAL A O 1
ATOM 982 N N . VAL A 1 122 ? -17.405 -3.639 24.321 1.00 80.06 122 VAL A N 1
ATOM 983 C CA . VAL A 1 122 ? -17.594 -4.570 25.445 1.00 80.06 122 VAL A CA 1
ATOM 984 C C . VAL A 1 122 ? -17.194 -3.925 26.771 1.00 80.06 122 VAL A C 1
ATOM 986 O O . VAL A 1 122 ? -17.898 -4.129 27.751 1.00 80.06 122 VAL A O 1
ATOM 989 N N . SER A 1 123 ? -16.139 -3.104 26.801 1.00 72.56 123 SER A N 1
ATOM 990 C CA . SER A 1 123 ? -15.755 -2.372 28.016 1.00 72.56 123 SER A CA 1
ATOM 991 C C . SER A 1 123 ? -16.696 -1.217 28.381 1.00 72.56 123 SER A C 1
ATOM 993 O O . SER A 1 123 ? -16.653 -0.763 29.513 1.00 72.56 123 SER A O 1
ATOM 995 N N . HIS A 1 124 ? -17.515 -0.727 27.443 1.00 72.31 124 HIS A N 1
ATOM 996 C CA . HIS A 1 124 ? -18.513 0.330 27.675 1.00 72.31 124 HIS A CA 1
ATOM 997 C C . HIS A 1 124 ? -19.917 -0.213 27.965 1.00 72.31 124 HIS A C 1
ATOM 999 O O . HIS A 1 124 ? -20.872 0.560 28.011 1.00 72.31 124 HIS A O 1
ATOM 1005 N N . ARG A 1 125 ? -20.085 -1.531 28.112 1.00 71.38 125 ARG A N 1
ATOM 1006 C CA . ARG A 1 125 ? -21.376 -2.063 28.552 1.00 71.38 125 ARG A CA 1
ATOM 1007 C C . ARG A 1 125 ? -21.604 -1.648 30.008 1.00 71.38 125 ARG A C 1
ATOM 1009 O O . ARG A 1 125 ? -20.669 -1.806 30.796 1.00 71.38 125 ARG A O 1
ATOM 1016 N N . PRO A 1 126 ? -22.797 -1.131 30.356 1.00 69.38 126 PRO A N 1
ATOM 1017 C CA . PRO A 1 126 ? -23.129 -0.862 31.747 1.00 69.38 126 PRO A CA 1
ATOM 1018 C C . PRO A 1 126 ? -22.976 -2.161 32.539 1.00 69.38 126 PRO A C 1
ATOM 1020 O O . PRO A 1 126 ? -23.327 -3.245 32.063 1.00 69.38 126 PRO A O 1
ATOM 1023 N N . ILE A 1 127 ? -22.337 -2.055 33.701 1.00 69.00 127 ILE A N 1
ATOM 1024 C CA . ILE A 1 127 ? -22.118 -3.195 34.583 1.00 69.00 127 ILE A CA 1
ATOM 1025 C C . ILE A 1 127 ? -23.490 -3.526 35.178 1.00 69.00 127 ILE A C 1
ATOM 1027 O O . ILE A 1 127 ? -24.054 -2.659 35.842 1.00 69.00 127 ILE A O 1
ATOM 1031 N N . PRO A 1 128 ? -24.030 -4.737 34.961 1.00 68.31 128 PRO A N 1
ATOM 1032 C CA . PRO A 1 128 ? -25.381 -5.084 35.408 1.00 68.31 128 PRO A CA 1
ATOM 1033 C C . PRO A 1 128 ? -25.558 -4.943 36.926 1.00 68.31 128 PRO A C 1
ATOM 1035 O O . PRO A 1 128 ? -26.653 -4.666 37.393 1.00 68.31 128 PRO A O 1
ATOM 1038 N N . GLU A 1 129 ? -24.474 -5.063 37.697 1.00 65.75 129 GLU A N 1
ATOM 1039 C CA . GLU A 1 129 ? -24.495 -4.829 39.143 1.00 65.75 129 GLU A CA 1
ATOM 1040 C C . GLU A 1 129 ? -24.860 -3.383 39.514 1.00 65.75 129 GLU A C 1
ATOM 1042 O O . GLU A 1 129 ? -25.465 -3.188 40.557 1.00 65.75 129 GLU A O 1
ATOM 1047 N N . LEU A 1 130 ? -24.535 -2.379 38.685 1.00 61.72 130 LEU A N 1
ATOM 1048 C CA . LEU A 1 130 ? -24.826 -0.966 38.966 1.00 61.72 130 LEU A CA 1
ATOM 1049 C C . LEU A 1 130 ? -26.278 -0.585 38.638 1.00 61.72 130 LEU A C 1
ATOM 1051 O O . LEU A 1 130 ? -26.887 0.130 39.425 1.00 61.72 130 LEU A O 1
ATOM 1055 N N . GLU A 1 131 ? -26.854 -1.122 37.553 1.00 62.38 131 GLU A N 1
ATOM 1056 C CA . GLU A 1 131 ? -28.286 -0.947 37.220 1.00 62.38 131 GLU A CA 1
ATOM 1057 C C . GLU A 1 131 ? -29.193 -1.480 38.340 1.00 62.38 131 GLU A C 1
ATOM 1059 O O . GLU A 1 131 ? -30.251 -0.926 38.629 1.00 62.38 131 GLU A O 1
ATOM 1064 N N . GLU A 1 132 ? -28.766 -2.540 39.027 1.00 62.53 132 GLU A N 1
ATOM 1065 C CA . GLU A 1 132 ? -29.542 -3.145 40.105 1.00 62.53 132 GLU A CA 1
ATOM 1066 C C . GLU A 1 132 ? -29.600 -2.281 41.380 1.00 62.53 132 GLU A C 1
ATOM 1068 O O . GLU A 1 132 ? -30.445 -2.530 42.238 1.00 62.53 132 GLU A O 1
ATOM 1073 N N . PHE A 1 133 ? -28.722 -1.285 41.545 1.00 60.41 133 PHE A N 1
ATOM 1074 C CA . PHE A 1 133 ? -28.754 -0.357 42.686 1.00 60.41 133 PHE A CA 1
ATOM 1075 C C . PHE A 1 133 ? -29.644 0.867 42.453 1.00 60.41 133 PHE A C 1
ATOM 1077 O O . PHE A 1 133 ? -29.903 1.599 43.404 1.00 60.41 133 PHE A O 1
ATOM 1084 N N . GLU A 1 134 ? -30.148 1.079 41.235 1.00 62.09 134 GLU A N 1
ATOM 1085 C CA . GLU A 1 134 ? -30.884 2.299 40.890 1.00 62.09 134 GLU A CA 1
ATOM 1086 C C . GLU A 1 134 ? -32.300 2.357 41.502 1.00 62.09 134 GLU A C 1
ATOM 1088 O O . GLU A 1 134 ? -32.899 3.430 41.502 1.00 62.09 134 GLU A O 1
ATOM 1093 N N . ALA A 1 135 ? -32.832 1.256 42.069 1.00 63.41 135 ALA A N 1
ATOM 1094 C CA . ALA A 1 135 ? -34.146 1.238 42.735 1.00 63.41 135 ALA A CA 1
ATOM 1095 C C . ALA A 1 135 ? -34.390 0.019 43.663 1.00 63.41 135 ALA A C 1
ATOM 1097 O O . ALA A 1 135 ? -35.394 -0.682 43.525 1.00 63.41 135 ALA A O 1
ATOM 1098 N N . LYS A 1 136 ? -33.489 -0.278 44.612 1.00 72.00 136 LYS A N 1
ATOM 1099 C CA . LYS A 1 136 ? -33.752 -1.324 45.626 1.00 72.00 136 LYS A CA 1
ATOM 1100 C C . LYS A 1 136 ? -34.549 -0.746 46.798 1.00 72.00 136 LYS A C 1
ATOM 1102 O O . LYS A 1 136 ? -34.041 0.071 47.570 1.00 72.00 136 LYS A O 1
ATOM 1107 N N . GLU A 1 137 ? -35.799 -1.183 46.911 1.00 78.25 137 GLU A N 1
ATOM 1108 C CA . GLU A 1 137 ? -36.655 -0.967 48.077 1.00 78.25 137 GLU A CA 1
ATOM 1109 C C . GLU A 1 137 ? -36.400 -2.081 49.097 1.00 78.25 137 GLU A C 1
ATOM 1111 O O . GLU A 1 137 ? -36.461 -3.269 48.774 1.00 78.25 137 GLU A O 1
ATOM 1116 N N . TYR A 1 138 ? -36.065 -1.695 50.326 1.00 83.19 138 TYR A N 1
ATOM 1117 C CA . TYR A 1 138 ? -35.882 -2.609 51.445 1.00 83.19 138 TYR A CA 1
ATOM 1118 C C . TYR A 1 138 ? -37.039 -2.432 52.424 1.00 83.19 138 TYR A C 1
ATOM 1120 O O . TYR A 1 138 ? -37.143 -1.396 53.086 1.00 83.19 138 TYR A O 1
ATOM 1128 N N . ASP A 1 139 ? -37.879 -3.457 52.539 1.00 84.31 139 ASP A N 1
ATOM 1129 C CA . ASP A 1 139 ? -38.922 -3.523 53.561 1.00 84.31 139 ASP A CA 1
ATOM 1130 C C . ASP A 1 139 ? -38.314 -3.994 54.884 1.00 84.31 139 ASP A C 1
ATOM 1132 O O . ASP A 1 139 ? -37.892 -5.145 55.018 1.00 84.31 139 ASP A O 1
ATOM 1136 N N . LEU A 1 140 ? -38.267 -3.103 55.876 1.00 85.81 140 LEU A N 1
ATOM 1137 C CA . LEU A 1 140 ? -38.031 -3.475 57.268 1.00 85.81 140 LEU A CA 1
ATOM 1138 C C . LEU A 1 140 ? -39.372 -3.616 57.994 1.00 85.81 140 LEU A C 1
ATOM 1140 O O . LEU A 1 140 ? -40.364 -2.999 57.618 1.00 85.81 140 LEU A O 1
ATOM 1144 N N . GLU A 1 141 ? -39.384 -4.363 59.101 1.00 86.44 141 GLU A N 1
ATOM 1145 C CA . GLU A 1 141 ? -40.587 -4.661 59.904 1.00 86.44 141 GLU A CA 1
ATOM 1146 C C . GLU A 1 141 ? -41.367 -3.419 60.386 1.00 86.44 141 GLU A C 1
ATOM 1148 O O . GLU A 1 141 ? -42.505 -3.537 60.830 1.00 86.44 141 GLU A O 1
ATOM 1153 N N . THR A 1 142 ? -40.776 -2.224 60.308 1.00 83.44 142 THR A N 1
ATOM 1154 C CA . THR A 1 142 ? -41.395 -0.965 60.754 1.00 83.44 142 THR A CA 1
ATOM 1155 C C . THR A 1 142 ? -41.496 0.117 59.677 1.00 83.44 142 THR A C 1
ATOM 1157 O O . THR A 1 142 ? -42.303 1.029 59.838 1.00 83.44 142 THR A O 1
ATOM 1160 N N . HIS A 1 143 ? -40.692 0.068 58.611 1.00 86.25 143 HIS A N 1
ATOM 1161 C CA . HIS A 1 143 ? -40.667 1.088 57.558 1.00 86.25 143 HIS A CA 1
ATOM 1162 C C . HIS A 1 143 ? -39.894 0.608 56.324 1.00 86.25 143 HIS A C 1
ATOM 1164 O O . HIS A 1 143 ? -39.029 -0.260 56.407 1.00 86.25 143 HIS A O 1
ATOM 1170 N N . THR A 1 144 ? -40.188 1.215 55.179 1.00 86.50 144 THR A N 1
ATOM 1171 C CA . THR A 1 144 ? -39.614 0.871 53.876 1.00 86.50 144 THR A CA 1
ATOM 1172 C C . THR A 1 144 ? -38.562 1.911 53.486 1.00 86.50 144 THR A C 1
ATOM 1174 O O . THR A 1 144 ? -38.856 3.111 53.479 1.00 86.50 144 THR A O 1
ATOM 1177 N N . VAL A 1 145 ? -37.333 1.489 53.174 1.00 87.75 145 VAL A N 1
ATOM 1178 C CA . VAL A 1 145 ? -36.236 2.392 52.778 1.00 87.75 145 VAL A CA 1
ATOM 1179 C C . VAL A 1 145 ? -35.847 2.133 51.323 1.00 87.75 145 VAL A C 1
ATOM 1181 O O . VAL A 1 145 ? -35.420 1.035 50.978 1.00 87.75 145 VAL A O 1
ATOM 1184 N N . SER A 1 146 ? -35.958 3.158 50.472 1.00 84.12 146 SER A N 1
ATOM 1185 C CA . SER A 1 146 ? -35.514 3.128 49.072 1.00 84.12 146 SER A CA 1
ATOM 1186 C C . SER A 1 146 ? -34.160 3.824 48.917 1.00 84.12 146 SER A C 1
ATOM 1188 O O . SER A 1 146 ? -34.029 5.002 49.269 1.00 84.12 146 SER A O 1
ATOM 1190 N N . ILE A 1 147 ? -33.165 3.135 48.358 1.00 81.75 147 ILE A N 1
ATOM 1191 C CA . ILE A 1 147 ? -31.877 3.747 48.005 1.00 81.75 147 ILE A CA 1
ATOM 1192 C C . ILE A 1 147 ? -31.984 4.246 46.561 1.00 81.75 147 ILE A C 1
ATOM 1194 O O . ILE A 1 147 ? -31.986 3.450 45.629 1.00 81.75 147 ILE A O 1
ATOM 1198 N N . LEU A 1 148 ? -32.124 5.562 46.396 1.00 82.88 148 LEU A N 1
ATOM 1199 C CA . LEU A 1 148 ? -32.198 6.244 45.102 1.00 82.88 148 LEU A CA 1
ATOM 1200 C C . LEU A 1 148 ? -31.061 7.266 45.014 1.00 82.88 148 LEU A C 1
ATOM 1202 O O . LEU A 1 148 ? -30.817 8.005 45.973 1.00 82.88 148 LEU A O 1
ATOM 1206 N N . GLU A 1 149 ? -30.385 7.350 43.867 1.00 76.75 149 GLU A N 1
ATOM 1207 C CA . GLU A 1 149 ? -29.413 8.417 43.623 1.00 76.75 149 GLU A CA 1
ATOM 1208 C C . GLU A 1 149 ? -30.146 9.749 43.445 1.00 76.75 149 GLU A C 1
ATOM 1210 O O . GLU A 1 149 ? -30.742 10.030 42.405 1.00 76.75 149 GLU A O 1
ATOM 1215 N N . VAL A 1 150 ? -30.122 10.591 44.478 1.00 83.62 150 VAL A N 1
ATOM 1216 C CA . VAL A 1 150 ? -30.716 11.926 44.387 1.00 83.62 150 VAL A CA 1
ATOM 1217 C C . VAL A 1 150 ? -29.669 12.909 43.882 1.00 83.62 150 VAL A C 1
ATOM 1219 O O . VAL A 1 150 ? -28.643 13.133 44.530 1.00 83.62 150 VAL A O 1
ATOM 1222 N N . SER A 1 151 ? -29.931 13.533 42.732 1.00 82.38 151 SER A N 1
ATOM 1223 C CA . SER A 1 151 ? -29.036 14.559 42.209 1.00 82.38 151 SER A CA 1
ATOM 1224 C C . SER A 1 151 ? -29.058 15.805 43.106 1.00 82.38 151 SER A C 1
ATOM 1226 O O . SER A 1 151 ? -30.091 16.190 43.665 1.00 82.38 151 SER A O 1
ATOM 1228 N N . ALA A 1 152 ? -27.917 16.488 43.229 1.00 81.31 152 ALA A N 1
ATOM 1229 C CA . ALA A 1 152 ? -27.818 17.717 44.023 1.00 81.31 152 ALA A CA 1
ATOM 1230 C C . ALA A 1 152 ? -28.769 18.828 43.529 1.00 81.31 152 ALA A C 1
ATOM 1232 O O . ALA A 1 152 ? -29.161 19.696 44.306 1.00 81.31 152 ALA A O 1
ATOM 1233 N N . ALA A 1 153 ? -29.155 18.797 42.248 1.00 79.94 153 ALA A N 1
ATOM 1234 C CA . ALA A 1 153 ? -30.133 19.720 41.681 1.00 79.94 153 ALA A CA 1
ATOM 1235 C C . ALA A 1 153 ? -31.555 19.425 42.184 1.00 79.94 153 ALA A C 1
ATOM 1237 O O . ALA A 1 153 ? -32.261 20.354 42.576 1.00 79.94 153 ALA A O 1
ATOM 1238 N N . ASP A 1 154 ? -31.944 18.150 42.250 1.00 83.38 154 ASP A N 1
ATOM 1239 C CA . ASP A 1 154 ? -33.274 17.741 42.715 1.00 83.38 154 ASP A CA 1
ATOM 1240 C C . ASP A 1 154 ? -33.449 17.996 44.217 1.00 83.38 154 ASP A C 1
ATOM 1242 O O . ASP A 1 154 ? -34.510 18.445 44.657 1.00 83.38 154 ASP A O 1
ATOM 1246 N N . LEU A 1 155 ? -32.393 17.769 45.011 1.00 83.19 155 LEU A N 1
ATOM 1247 C CA . LEU A 1 155 ? -32.368 18.142 46.431 1.00 83.19 155 LEU A CA 1
ATOM 1248 C C . LEU A 1 155 ? -32.485 19.654 46.614 1.00 83.19 155 LEU A C 1
ATOM 1250 O O . LEU A 1 155 ? -33.233 20.111 47.478 1.00 83.19 155 LEU A O 1
ATOM 1254 N N . ALA A 1 156 ? -31.777 20.433 45.793 1.00 84.06 156 ALA A N 1
ATOM 1255 C CA . ALA A 1 156 ? -31.826 21.885 45.870 1.00 84.06 156 ALA A CA 1
ATOM 1256 C C . ALA A 1 156 ? -33.211 22.441 45.519 1.00 84.06 156 ALA A C 1
ATOM 1258 O O . ALA A 1 156 ? -33.695 23.340 46.204 1.00 84.06 156 ALA A O 1
ATOM 1259 N N . GLN A 1 157 ? -33.879 21.860 44.519 1.00 80.69 157 GLN A N 1
ATOM 1260 C CA . GLN A 1 157 ? -35.232 22.246 44.126 1.00 80.69 157 GLN A CA 1
ATOM 1261 C C . GLN A 1 157 ? -36.274 21.901 45.198 1.00 80.69 157 GLN A C 1
ATOM 1263 O O . GLN A 1 157 ? -37.168 22.701 45.456 1.00 80.69 157 GLN A O 1
ATOM 1268 N N . LYS A 1 158 ? -36.161 20.729 45.837 1.00 85.50 158 LYS A N 1
ATOM 1269 C CA . LYS A 1 158 ? -37.098 20.292 46.887 1.00 85.50 158 LYS A CA 1
ATOM 1270 C C . LYS A 1 158 ? -36.910 21.049 48.204 1.00 85.50 158 LYS A C 1
ATOM 1272 O O . LYS A 1 158 ? -37.893 21.345 48.874 1.00 85.50 158 LYS A O 1
ATOM 1277 N N . ASN A 1 159 ? -35.666 21.378 48.558 1.00 86.00 159 ASN A N 1
ATOM 1278 C CA . ASN A 1 159 ? -35.318 21.977 49.850 1.00 86.00 159 ASN A CA 1
ATOM 1279 C C . ASN A 1 159 ? -35.033 23.490 49.776 1.00 86.00 159 ASN A C 1
ATOM 1281 O O . ASN A 1 159 ? -34.519 24.054 50.740 1.00 86.00 159 ASN A O 1
ATOM 1285 N N . ASN A 1 160 ? -35.343 24.151 48.650 1.00 80.62 160 ASN A N 1
ATOM 1286 C CA . ASN A 1 160 ? -35.024 25.563 48.384 1.00 80.62 160 ASN A CA 1
ATOM 1287 C C . ASN A 1 160 ? -33.548 25.922 48.657 1.00 80.62 160 ASN A C 1
ATOM 1289 O O . ASN A 1 160 ? -33.239 27.017 49.131 1.00 80.62 160 ASN A O 1
ATOM 1293 N N . TRP A 1 161 ? -32.617 25.003 48.389 1.00 83.81 161 TRP A N 1
ATOM 1294 C CA . TRP A 1 161 ? -31.189 25.291 48.518 1.00 83.81 161 TRP A CA 1
ATOM 1295 C C . TRP A 1 161 ? -30.662 26.000 47.273 1.00 83.81 161 TRP A C 1
ATOM 1297 O O . TRP A 1 161 ? -31.160 25.820 46.161 1.00 83.81 161 TRP A O 1
ATOM 1307 N N . ILE A 1 162 ? -29.606 26.792 47.457 1.00 76.94 162 ILE A N 1
ATOM 1308 C CA . ILE A 1 162 ? -28.842 27.365 46.348 1.00 76.94 162 ILE A CA 1
ATOM 1309 C C . ILE A 1 162 ? -28.161 26.189 45.630 1.00 76.94 162 ILE A C 1
ATOM 1311 O O . ILE A 1 162 ? -27.257 25.562 46.178 1.00 76.94 162 ILE A O 1
ATOM 1315 N N . GLY A 1 163 ? -28.667 25.835 44.446 1.00 80.44 163 GLY A N 1
ATOM 1316 C CA . GLY A 1 163 ? -28.199 24.689 43.664 1.00 80.44 163 GLY A CA 1
ATOM 1317 C C . GLY A 1 163 ? -26.778 2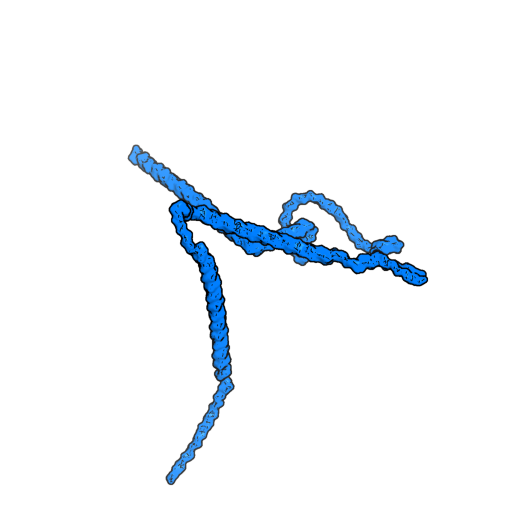4.846 43.111 1.00 80.44 163 GLY A C 1
ATOM 1318 O O . GLY A 1 163 ? -26.082 25.829 43.361 1.00 80.44 163 GLY A O 1
ATOM 1319 N N . VAL A 1 164 ? -26.339 23.862 42.321 1.00 79.62 164 VAL A N 1
ATOM 1320 C CA . VAL A 1 164 ? -25.000 23.862 41.707 1.00 79.62 164 VAL A CA 1
ATOM 1321 C C . VAL A 1 164 ? -24.830 25.093 40.809 1.00 79.62 164 VAL A C 1
ATOM 1323 O O . VAL A 1 164 ? -25.609 25.295 39.877 1.00 79.62 164 VAL A O 1
ATOM 1326 N N . ASN A 1 165 ? -23.800 25.901 41.078 1.00 78.38 165 ASN A N 1
ATOM 1327 C CA . ASN A 1 165 ? -23.522 27.136 40.349 1.00 78.38 165 ASN A CA 1
ATOM 1328 C C . ASN A 1 165 ? -23.143 26.824 38.890 1.00 78.38 165 ASN A C 1
ATOM 1330 O O . ASN A 1 165 ? -22.055 26.314 38.616 1.00 78.38 165 ASN A O 1
ATOM 1334 N N . LYS A 1 166 ? -24.055 27.091 37.951 1.00 75.88 166 LYS A N 1
ATOM 1335 C CA . LYS A 1 166 ? -23.814 26.916 36.515 1.00 75.88 166 LYS A CA 1
ATOM 1336 C C . LYS A 1 166 ? -23.374 28.252 35.932 1.00 75.88 166 LYS A C 1
ATOM 1338 O O . LYS A 1 166 ? -24.145 29.207 35.921 1.00 75.88 166 LYS A O 1
ATOM 1343 N N . VAL A 1 167 ? -22.141 28.311 35.435 1.00 78.44 167 VAL A N 1
ATOM 1344 C CA . VAL A 1 167 ? -21.652 29.464 34.671 1.00 78.44 167 VAL A CA 1
ATOM 1345 C C . VAL A 1 167 ? -22.483 29.557 33.392 1.00 78.44 167 VAL A C 1
ATOM 1347 O O . VAL A 1 167 ? -22.515 28.609 32.608 1.00 78.44 167 VAL A O 1
ATOM 1350 N N . GLN A 1 168 ? -23.184 30.673 33.196 1.00 69.69 168 GLN A N 1
ATOM 1351 C CA . GLN A 1 168 ? -23.862 30.953 31.935 1.00 69.69 168 GLN A CA 1
ATOM 1352 C C . GLN A 1 168 ? -22.797 31.303 30.897 1.00 69.69 168 GLN A C 1
ATOM 1354 O O . GLN A 1 168 ? -22.159 32.350 30.976 1.00 69.69 168 GLN A O 1
ATOM 1359 N N . TYR A 1 169 ? -22.580 30.406 29.942 1.00 70.75 169 TYR A N 1
ATOM 1360 C CA . TYR A 1 169 ? -21.889 30.757 28.712 1.00 70.75 169 TYR A CA 1
ATOM 1361 C C . TYR A 1 169 ? -22.955 31.293 27.764 1.00 70.75 169 TYR A C 1
ATOM 1363 O O . TYR A 1 169 ? -23.887 30.569 27.420 1.00 70.75 169 TYR A O 1
ATOM 1371 N N . GLU A 1 170 ? -22.852 32.560 27.373 1.00 68.62 170 GLU A N 1
ATOM 1372 C CA . GLU A 1 170 ? -23.638 33.078 26.258 1.00 68.62 170 GLU A CA 1
ATOM 1373 C C . GLU A 1 170 ? -23.292 32.239 25.025 1.00 68.62 170 GLU A C 1
ATOM 1375 O O . GLU A 1 170 ? -22.144 32.206 24.572 1.00 68.62 170 GLU A O 1
ATOM 1380 N N . GLU A 1 171 ? -24.275 31.497 24.517 1.00 56.06 171 GLU A N 1
ATOM 1381 C CA . GLU A 1 171 ? -24.155 30.774 23.259 1.00 56.06 171 GLU A CA 1
ATOM 1382 C C . GLU A 1 171 ? -23.986 31.798 22.137 1.00 56.06 171 GLU A C 1
ATOM 1384 O O . GLU A 1 171 ? -24.947 32.321 21.570 1.00 56.06 171 GLU A O 1
ATOM 1389 N N . VAL A 1 172 ? -22.732 32.099 21.807 1.00 49.00 172 VAL A N 1
ATOM 1390 C CA . VAL A 1 172 ? -22.402 32.745 20.545 1.00 49.00 172 VAL A CA 1
ATOM 1391 C C . VAL A 1 172 ? -22.858 31.785 19.451 1.00 49.00 172 VAL A C 1
ATOM 1393 O O . VAL A 1 172 ? -22.231 30.751 19.215 1.00 49.00 172 VAL A O 1
ATOM 1396 N N . LYS A 1 173 ? -23.977 32.120 18.802 1.00 46.75 173 LYS A N 1
ATOM 1397 C CA . LYS A 1 173 ? -24.399 31.539 17.526 1.00 46.75 173 LYS A CA 1
ATOM 1398 C C . LYS A 1 173 ? -23.273 31.760 16.520 1.00 46.75 173 LYS A C 1
ATOM 1400 O O . LYS A 1 173 ? -23.168 32.825 15.920 1.00 46.75 173 LYS A O 1
ATOM 1405 N N . VAL A 1 174 ? -22.403 30.768 16.373 1.00 43.22 174 VAL A N 1
ATOM 1406 C CA . VAL A 1 174 ? -21.445 30.727 15.272 1.00 43.22 174 VAL A CA 1
ATOM 1407 C C . VAL A 1 174 ? -22.218 30.203 14.073 1.00 43.22 174 VAL A C 1
ATOM 1409 O O . VAL A 1 174 ? -22.477 29.006 13.965 1.00 43.22 174 VAL A O 1
ATOM 1412 N N . GLU A 1 175 ? -22.650 31.125 13.218 1.00 41.38 175 GLU A N 1
ATO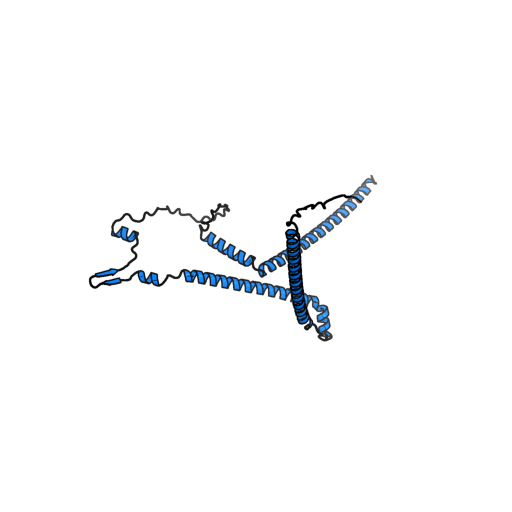M 1413 C CA . GLU A 1 175 ? -23.064 30.794 11.862 1.00 41.38 175 GLU A CA 1
ATOM 1414 C C . GLU A 1 175 ? -21.896 30.093 11.153 1.00 41.38 175 GLU A C 1
ATOM 1416 O O . GLU A 1 175 ? -20.741 30.518 11.245 1.00 41.38 175 GLU A O 1
ATOM 1421 N N . ASP A 1 176 ? -22.204 28.973 10.499 1.00 39.00 176 ASP A N 1
ATOM 1422 C CA . ASP A 1 176 ? -21.277 28.199 9.680 1.00 39.00 176 ASP A CA 1
ATOM 1423 C C . ASP A 1 176 ? -20.791 29.043 8.489 1.00 39.00 176 ASP A C 1
ATOM 1425 O O . ASP A 1 176 ? -21.366 28.981 7.402 1.00 39.00 176 ASP A O 1
ATOM 1429 N N . ASP A 1 177 ? -19.706 29.798 8.670 1.00 32.81 177 ASP A N 1
ATOM 1430 C CA . ASP A 1 177 ? -18.934 30.341 7.553 1.00 32.81 177 ASP A CA 1
ATOM 1431 C C . ASP A 1 177 ? -17.725 29.445 7.255 1.00 32.81 177 ASP A C 1
ATOM 1433 O O . ASP A 1 177 ? -16.829 29.207 8.075 1.00 32.81 177 ASP A O 1
ATOM 1437 N N . ALA A 1 178 ? -17.740 28.887 6.049 1.00 46.09 178 ALA A N 1
ATOM 1438 C CA . ALA A 1 178 ? -16.721 28.005 5.513 1.00 46.09 178 ALA A CA 1
ATOM 1439 C C . ALA A 1 178 ? -15.492 28.816 5.070 1.00 46.09 178 ALA A C 1
ATOM 1441 O O . ALA A 1 178 ? -15.246 28.996 3.881 1.00 46.09 178 ALA A O 1
ATOM 1442 N N . GLY A 1 179 ? -14.692 29.265 6.036 1.00 35.16 179 GLY A N 1
ATOM 1443 C CA . GLY A 1 179 ? -13.385 29.876 5.806 1.00 35.16 179 GLY A CA 1
ATOM 1444 C C . GLY A 1 179 ? -12.241 28.894 6.058 1.00 35.16 179 GLY A C 1
ATOM 1445 O O . GLY A 1 179 ? -11.901 28.598 7.204 1.00 35.16 179 GLY A O 1
ATOM 1446 N N . ASP A 1 180 ? -11.639 28.389 4.982 1.00 45.16 180 ASP A N 1
ATOM 1447 C CA . ASP A 1 180 ? -10.347 27.698 4.994 1.00 45.16 180 ASP A CA 1
ATOM 1448 C C . ASP A 1 180 ? -9.250 28.672 5.452 1.00 45.16 180 ASP A C 1
ATOM 1450 O O . ASP A 1 180 ? -8.855 29.575 4.717 1.00 45.16 180 ASP A O 1
ATOM 1454 N N . ALA A 1 181 ? -8.783 28.514 6.688 1.00 36.56 181 ALA A N 1
ATOM 1455 C CA . ALA A 1 181 ? -7.629 29.233 7.206 1.00 36.56 181 ALA A CA 1
ATOM 1456 C C . ALA A 1 181 ? -6.695 28.246 7.914 1.00 36.56 181 ALA A C 1
ATOM 1458 O O . ALA A 1 181 ? -6.919 27.839 9.060 1.00 36.56 181 ALA A O 1
ATOM 1459 N N . GLU A 1 182 ? -5.625 27.861 7.211 1.00 49.16 182 GLU A N 1
ATOM 1460 C CA . GLU A 1 182 ? -4.433 27.260 7.805 1.00 49.16 182 GLU A CA 1
ATOM 1461 C C . GLU A 1 182 ? -3.798 28.251 8.791 1.00 49.16 182 GLU A C 1
ATOM 1463 O O . GLU A 1 182 ? -2.976 29.092 8.440 1.00 49.16 182 GLU A O 1
ATOM 1468 N N . GLY A 1 183 ? -4.192 28.147 10.057 1.00 38.47 183 GLY A N 1
ATOM 1469 C CA . GLY A 1 183 ? -3.460 28.712 11.181 1.00 38.47 183 GLY A CA 1
ATOM 1470 C C . GLY A 1 183 ? -2.862 27.582 12.005 1.00 38.47 183 GLY A C 1
ATOM 1471 O O . GLY A 1 183 ? -3.603 26.830 12.643 1.00 38.47 183 GLY A O 1
ATOM 1472 N N . GLU A 1 184 ? -1.532 27.466 12.015 1.00 50.19 184 GLU A N 1
ATOM 1473 C CA . GLU A 1 184 ? -0.778 26.661 12.982 1.00 50.19 184 GLU A CA 1
ATOM 1474 C C . GLU A 1 184 ? -1.101 27.128 14.412 1.00 50.19 184 GLU A C 1
ATOM 1476 O O . GLU A 1 184 ? -0.406 27.948 15.015 1.00 50.19 184 GLU A O 1
ATOM 1481 N N . LYS A 1 185 ? -2.176 26.595 14.995 1.00 45.72 185 LYS A N 1
ATOM 1482 C CA . LYS A 1 185 ? -2.381 26.662 16.439 1.00 45.72 185 LYS A CA 1
ATOM 1483 C C . LYS A 1 185 ? -1.354 25.735 17.072 1.00 45.72 185 LYS A C 1
ATOM 1485 O O . LYS A 1 185 ? -1.438 24.519 16.925 1.00 45.72 185 LYS A O 1
ATOM 1490 N N . ARG A 1 186 ? -0.384 26.323 17.775 1.00 47.25 186 ARG A N 1
ATOM 1491 C CA . ARG A 1 186 ? 0.535 25.625 18.683 1.00 47.25 186 ARG A CA 1
ATOM 1492 C C . ARG A 1 186 ? -0.302 24.890 19.734 1.00 47.25 186 ARG A C 1
ATOM 1494 O O . ARG A 1 186 ? -0.749 25.488 20.710 1.00 47.25 186 ARG A O 1
ATOM 1501 N N . THR A 1 187 ? -0.594 23.618 19.492 1.00 49.75 187 THR A N 1
ATOM 1502 C CA . THR A 1 187 ? -1.374 22.775 20.397 1.00 49.75 187 THR A CA 1
ATOM 1503 C C . THR A 1 187 ? -0.481 22.281 21.524 1.00 49.75 187 THR A C 1
ATOM 1505 O O . THR A 1 187 ? 0.521 21.610 21.289 1.00 49.75 187 THR A O 1
ATOM 1508 N N . VAL A 1 188 ? -0.854 22.633 22.754 1.00 52.62 188 VAL A N 1
ATOM 1509 C CA . VAL A 1 188 ? -0.293 22.059 23.980 1.00 52.62 188 VAL A CA 1
ATOM 1510 C C . VAL A 1 188 ? -0.605 20.552 23.991 1.00 52.62 188 VAL A C 1
ATOM 1512 O O . VAL A 1 188 ? -1.765 20.195 23.752 1.00 52.62 188 VAL A O 1
ATOM 1515 N N . PRO A 1 189 ? 0.379 19.666 24.249 1.00 47.88 189 PRO A N 1
ATOM 1516 C CA . PRO A 1 189 ? 0.150 18.223 24.263 1.00 47.88 189 PRO A CA 1
ATOM 1517 C C . PRO A 1 189 ? -0.875 17.865 25.347 1.00 47.88 189 PRO A C 1
ATOM 1519 O O . PRO A 1 189 ? -0.645 18.145 26.522 1.00 47.88 189 PRO A O 1
ATOM 1522 N N . GLY A 1 190 ? -2.006 17.267 24.957 1.00 56.91 190 GLY A N 1
ATOM 1523 C CA . GLY A 1 190 ? -3.030 16.766 25.892 1.00 56.91 190 GLY A CA 1
ATOM 1524 C C . GLY A 1 190 ? -4.463 17.293 25.714 1.00 56.91 190 GLY A C 1
ATOM 1525 O O . GLY A 1 190 ? -5.369 16.741 26.327 1.00 56.91 190 GLY A O 1
ATOM 1526 N N . MET A 1 191 ? -4.714 18.295 24.858 1.00 56.94 191 MET A N 1
ATOM 1527 C CA . MET A 1 191 ? -6.067 18.850 24.599 1.00 56.94 191 MET A CA 1
ATOM 1528 C C . MET A 1 191 ? -6.353 19.067 23.096 1.00 56.94 191 MET A C 1
ATOM 1530 O O . MET A 1 191 ? -6.687 20.169 22.656 1.00 56.94 191 MET A O 1
ATOM 1534 N N . GLU A 1 192 ? -6.186 18.030 22.273 1.00 60.28 192 GLU A N 1
ATOM 1535 C CA . GLU A 1 192 ? -6.072 18.193 20.809 1.00 60.28 192 GLU A CA 1
ATOM 1536 C C . GLU A 1 192 ? -7.362 17.965 20.001 1.00 60.28 192 GLU A C 1
ATOM 1538 O O . GLU A 1 192 ? -7.387 18.236 18.802 1.00 60.28 192 GLU A O 1
ATOM 1543 N N . PHE A 1 193 ? -8.457 17.522 20.619 1.00 55.62 193 PHE A N 1
ATOM 1544 C CA . PHE A 1 193 ? -9.709 17.254 19.903 1.00 55.62 193 PHE A CA 1
ATOM 1545 C C . PHE A 1 193 ? -10.790 18.259 20.282 1.00 55.62 193 PHE A C 1
ATOM 1547 O O . PHE A 1 193 ? -11.681 17.959 21.067 1.00 55.62 193 PHE A O 1
ATOM 1554 N N . ARG A 1 194 ? -10.699 19.474 19.730 1.00 65.50 194 ARG A N 1
ATOM 1555 C CA . ARG A 1 194 ? -11.713 20.520 19.953 1.00 65.50 194 ARG A CA 1
ATOM 1556 C C . ARG A 1 194 ? -12.968 20.331 19.102 1.00 65.50 194 ARG A C 1
ATOM 1558 O O . ARG A 1 194 ? -14.006 20.884 19.437 1.00 65.50 194 ARG A O 1
ATOM 1565 N N . THR A 1 195 ? -12.887 19.561 18.014 1.00 81.31 195 THR A N 1
ATOM 1566 C CA . THR A 1 195 ? -14.018 19.319 17.109 1.00 81.31 195 THR A CA 1
ATOM 1567 C C . THR A 1 195 ? -14.087 17.863 16.644 1.00 81.31 195 THR A C 1
ATOM 1569 O O . THR A 1 195 ? -13.066 17.185 16.499 1.00 81.31 195 THR A O 1
ATOM 1572 N N . GLU A 1 196 ? -15.290 17.379 16.320 1.00 80.25 196 GLU A N 1
ATOM 1573 C CA . GLU A 1 196 ? -15.497 16.037 15.744 1.00 80.25 196 GLU A CA 1
ATOM 1574 C C . GLU A 1 196 ? -14.713 15.848 14.423 1.00 80.25 196 GLU A C 1
ATOM 1576 O O . GLU A 1 196 ? -14.251 14.751 14.085 1.00 80.25 196 GLU A O 1
ATOM 1581 N N . LYS A 1 197 ? -14.494 16.945 13.684 1.00 84.88 197 LYS A N 1
ATOM 1582 C CA . LYS A 1 197 ? -13.695 16.973 12.451 1.00 84.88 197 LYS A CA 1
ATOM 1583 C C . LYS A 1 197 ? -12.228 16.606 12.719 1.00 84.88 197 LYS A C 1
ATOM 1585 O O . LYS A 1 197 ? -11.643 15.857 11.928 1.00 84.88 197 LYS A O 1
ATOM 1590 N N . ASP A 1 198 ? -11.651 17.058 13.831 1.00 82.06 198 ASP A N 1
ATOM 1591 C CA . ASP A 1 198 ? -10.267 16.748 14.214 1.00 82.06 198 ASP A CA 1
ATOM 1592 C C . ASP A 1 198 ? -10.103 15.279 14.611 1.00 82.06 198 ASP A C 1
ATOM 1594 O O . ASP A 1 198 ? -9.150 14.619 14.181 1.00 82.06 198 ASP A O 1
ATOM 1598 N N . VAL A 1 199 ? -11.092 14.723 15.319 1.00 81.50 199 VAL A N 1
ATOM 1599 C CA . VAL A 1 199 ? -11.147 13.292 15.662 1.00 81.50 199 VAL A CA 1
ATOM 1600 C C . VAL A 1 199 ? -11.169 12.443 14.388 1.00 81.50 199 VAL A C 1
ATOM 1602 O O . VAL A 1 199 ? -10.319 11.566 14.195 1.00 81.50 199 VAL A O 1
ATOM 1605 N N . ARG A 1 200 ? -12.066 12.758 13.441 1.00 81.50 200 ARG A N 1
ATOM 1606 C CA . ARG A 1 200 ? -12.126 12.073 12.135 1.00 81.50 200 ARG A CA 1
ATOM 1607 C C . ARG A 1 200 ? -10.811 12.198 11.360 1.00 81.50 200 ARG A C 1
ATOM 1609 O O . ARG A 1 200 ? -10.401 11.248 10.688 1.00 81.50 200 ARG A O 1
ATOM 1616 N N . ARG A 1 201 ? -10.132 13.347 11.436 1.00 87.75 201 ARG A N 1
ATOM 1617 C CA . ARG A 1 201 ? -8.845 13.589 10.764 1.00 87.75 201 ARG A CA 1
ATOM 1618 C C . ARG A 1 201 ? -7.730 12.729 11.357 1.00 87.75 201 ARG A C 1
ATOM 1620 O O . ARG A 1 201 ? -6.960 12.146 10.591 1.00 87.75 201 ARG A O 1
ATOM 1627 N N . VAL A 1 202 ? -7.645 12.606 12.681 1.00 84.62 202 VAL A N 1
ATOM 1628 C CA . VAL A 1 202 ? -6.631 11.763 13.332 1.00 84.62 202 VAL A CA 1
ATOM 1629 C C . VAL A 1 202 ? -6.880 10.283 13.069 1.00 84.62 202 VAL A C 1
ATOM 1631 O O . VAL A 1 202 ? -5.934 9.590 12.697 1.00 84.62 202 VAL A O 1
ATOM 1634 N N . ILE A 1 203 ? -8.132 9.818 13.115 1.00 82.94 203 ILE A N 1
ATOM 1635 C CA . ILE A 1 203 ? -8.476 8.431 12.762 1.00 82.94 203 ILE A CA 1
ATOM 1636 C C . ILE A 1 203 ? -8.063 8.126 11.315 1.00 82.94 203 ILE A C 1
ATOM 1638 O O . ILE A 1 203 ? -7.395 7.124 11.052 1.00 82.94 203 ILE A O 1
ATOM 1642 N N . LYS A 1 204 ? -8.374 9.021 10.365 1.00 86.88 204 LYS A N 1
ATOM 1643 C CA . LYS A 1 204 ? -7.938 8.875 8.965 1.00 86.88 204 LYS A CA 1
ATOM 1644 C C . LYS A 1 204 ? -6.411 8.845 8.842 1.00 86.88 204 LYS A C 1
ATOM 1646 O O . LYS A 1 204 ? -5.890 8.004 8.114 1.00 86.88 204 LYS A O 1
ATOM 1651 N N . LYS A 1 205 ? -5.686 9.718 9.554 1.00 87.94 205 LYS A N 1
ATOM 1652 C CA . LYS A 1 205 ? -4.209 9.749 9.564 1.00 87.94 205 LYS A CA 1
ATOM 1653 C C . LYS A 1 205 ? -3.604 8.473 10.156 1.00 87.94 205 LYS A C 1
ATOM 1655 O O . LYS A 1 205 ? -2.603 7.979 9.647 1.00 87.94 205 LYS A O 1
ATOM 1660 N N . GLN A 1 206 ? -4.183 7.934 11.223 1.00 85.44 206 GLN A N 1
ATOM 1661 C CA . GLN A 1 206 ? -3.734 6.672 11.812 1.00 85.44 206 GLN A CA 1
ATOM 1662 C C . GLN A 1 206 ? -3.982 5.510 10.844 1.00 85.44 206 GLN A C 1
ATOM 1664 O O . GLN A 1 206 ? -3.061 4.747 10.561 1.00 85.44 206 GLN A O 1
ATOM 1669 N N . ALA A 1 207 ? -5.167 5.442 10.231 1.00 83.31 207 ALA A N 1
ATOM 1670 C CA . ALA A 1 207 ? -5.488 4.428 9.231 1.00 83.31 207 ALA A CA 1
ATOM 1671 C C . ALA A 1 207 ? -4.548 4.484 8.011 1.00 83.31 207 ALA A C 1
ATOM 1673 O O . ALA A 1 207 ? -4.076 3.444 7.545 1.00 83.31 207 ALA A O 1
ATOM 1674 N N . THR A 1 208 ? -4.217 5.679 7.506 1.00 85.81 208 THR A N 1
ATOM 1675 C CA . THR A 1 208 ? -3.275 5.811 6.384 1.00 85.81 208 THR A CA 1
ATOM 1676 C C . THR A 1 208 ? -1.854 5.419 6.772 1.00 85.81 208 THR A C 1
ATOM 1678 O O . THR A 1 208 ? -1.209 4.738 5.980 1.00 85.81 208 THR A O 1
ATOM 1681 N N . LYS A 1 209 ? -1.378 5.754 7.979 1.00 87.81 209 LYS A N 1
ATOM 1682 C CA . LYS A 1 209 ? -0.060 5.319 8.482 1.00 87.81 209 LYS A CA 1
ATOM 1683 C C . LYS A 1 209 ? 0.049 3.795 8.566 1.00 87.81 209 LYS A C 1
ATOM 1685 O O . LYS A 1 209 ? 1.039 3.227 8.112 1.00 87.81 209 LYS A O 1
ATOM 1690 N N . ILE A 1 210 ? -0.983 3.127 9.082 1.00 85.50 210 ILE A N 1
ATOM 1691 C CA . ILE A 1 210 ? -1.014 1.662 9.189 1.00 85.50 210 ILE A CA 1
ATOM 1692 C C . ILE A 1 210 ? -0.922 1.018 7.796 1.00 85.50 210 ILE A C 1
ATOM 1694 O O . ILE A 1 210 ? -0.086 0.146 7.563 1.00 85.50 210 ILE A O 1
ATOM 1698 N N . VAL A 1 211 ? -1.707 1.509 6.831 1.00 85.69 211 VAL A N 1
ATOM 1699 C CA . VAL A 1 211 ? -1.657 1.022 5.442 1.00 85.69 211 VAL A CA 1
ATOM 1700 C C . VAL A 1 211 ? -0.302 1.322 4.787 1.00 85.69 211 VAL A C 1
ATOM 1702 O O . VAL A 1 211 ? 0.243 0.462 4.094 1.00 85.69 211 VAL A O 1
ATOM 1705 N N . GLN A 1 212 ? 0.264 2.510 5.018 1.00 86.56 212 GLN A N 1
ATOM 1706 C CA . GLN A 1 212 ? 1.555 2.932 4.462 1.00 86.56 212 GLN A CA 1
ATOM 1707 C C . GLN A 1 212 ? 2.725 2.067 4.942 1.00 86.56 212 GLN A C 1
ATOM 1709 O O . GLN A 1 212 ? 3.653 1.809 4.171 1.00 86.56 212 GLN A O 1
ATOM 1714 N N . ASN A 1 213 ? 2.661 1.585 6.183 1.00 87.88 213 ASN A N 1
ATOM 1715 C CA . ASN A 1 213 ? 3.690 0.738 6.776 1.00 87.88 213 ASN A CA 1
ATOM 1716 C C . ASN A 1 213 ? 3.629 -0.721 6.292 1.00 87.88 213 ASN A C 1
ATOM 1718 O O . ASN A 1 213 ? 4.603 -1.452 6.465 1.00 87.88 213 ASN A O 1
ATOM 1722 N N . SER A 1 214 ? 2.537 -1.147 5.646 1.00 89.56 214 SER A N 1
ATOM 1723 C CA . SER A 1 214 ? 2.411 -2.518 5.138 1.00 89.56 214 SER A CA 1
ATOM 1724 C C . SER A 1 214 ? 3.444 -2.828 4.045 1.00 89.56 214 SER A C 1
ATOM 1726 O O . SER A 1 214 ? 3.700 -2.022 3.140 1.00 89.56 214 SER A O 1
ATOM 1728 N N . LYS A 1 215 ? 4.030 -4.033 4.095 1.00 88.81 215 LYS A N 1
ATOM 1729 C CA . LYS A 1 215 ? 5.049 -4.472 3.124 1.00 88.81 215 LYS A CA 1
ATOM 1730 C C . LYS A 1 215 ? 4.505 -4.423 1.695 1.00 88.81 215 LYS A C 1
ATOM 1732 O O . LYS A 1 215 ? 5.154 -3.849 0.827 1.00 88.81 215 LYS A O 1
ATOM 1737 N N . ALA A 1 216 ? 3.289 -4.925 1.465 1.00 89.56 216 ALA A N 1
ATOM 1738 C CA . ALA A 1 216 ? 2.646 -4.918 0.148 1.00 89.56 216 ALA A CA 1
ATOM 1739 C C . ALA A 1 216 ? 2.503 -3.497 -0.436 1.00 89.56 216 ALA A C 1
ATOM 1741 O O . ALA A 1 216 ? 2.806 -3.261 -1.611 1.00 89.56 216 ALA A O 1
ATOM 1742 N N . PHE A 1 217 ? 2.112 -2.518 0.388 1.00 91.62 217 PHE A N 1
ATOM 1743 C CA . PHE A 1 217 ? 1.974 -1.126 -0.045 1.00 91.62 217 PHE A CA 1
ATOM 1744 C C . PHE A 1 217 ? 3.327 -0.465 -0.337 1.00 91.62 217 PHE A C 1
ATOM 1746 O O . PHE A 1 217 ? 3.473 0.233 -1.345 1.00 91.62 217 PHE A O 1
ATOM 1753 N N . GLN A 1 218 ? 4.350 -0.731 0.480 1.00 91.44 218 GLN A N 1
ATOM 1754 C CA . GLN A 1 218 ? 5.708 -0.251 0.215 1.00 91.44 218 GLN A CA 1
ATOM 1755 C C . GLN A 1 218 ? 6.253 -0.795 -1.110 1.00 91.44 218 GLN A C 1
ATOM 1757 O O . GLN A 1 218 ? 6.842 -0.041 -1.893 1.00 91.44 218 GLN A O 1
ATOM 1762 N N . THR A 1 219 ? 6.036 -2.082 -1.393 1.00 90.94 219 THR A N 1
ATOM 1763 C CA . THR A 1 219 ? 6.462 -2.715 -2.648 1.00 90.94 219 THR A CA 1
ATOM 1764 C C . THR A 1 219 ? 5.746 -2.095 -3.849 1.00 90.94 219 THR A C 1
ATOM 1766 O O . THR A 1 219 ? 6.399 -1.751 -4.840 1.00 90.94 219 THR A O 1
ATOM 1769 N N . LYS A 1 220 ? 4.432 -1.838 -3.741 1.00 93.31 220 LYS A N 1
ATOM 1770 C CA . LYS A 1 220 ? 3.654 -1.128 -4.771 1.00 93.31 220 LYS A CA 1
ATOM 1771 C C . LYS A 1 220 ? 4.220 0.267 -5.056 1.00 93.31 220 LYS A C 1
ATOM 1773 O O . LYS A 1 220 ? 4.502 0.588 -6.211 1.00 93.31 220 LYS A O 1
ATOM 1778 N N . ASN A 1 221 ? 4.459 1.061 -4.011 1.00 93.81 221 ASN A N 1
ATOM 1779 C CA . ASN A 1 221 ? 4.998 2.416 -4.144 1.00 93.81 221 ASN A CA 1
ATOM 1780 C C . ASN A 1 221 ? 6.398 2.424 -4.768 1.00 93.81 221 ASN A C 1
ATOM 1782 O O . ASN A 1 221 ? 6.701 3.277 -5.604 1.00 93.81 221 ASN A O 1
ATOM 1786 N N . LYS A 1 222 ? 7.262 1.468 -4.404 1.00 94.75 222 LYS A N 1
ATOM 1787 C CA . LYS A 1 222 ? 8.590 1.314 -5.019 1.00 94.75 222 LYS A CA 1
ATOM 1788 C C . LYS A 1 222 ? 8.475 1.027 -6.520 1.00 94.75 222 LYS A C 1
ATOM 1790 O O . LYS A 1 222 ? 9.150 1.684 -7.316 1.00 94.75 222 LYS A O 1
ATOM 1795 N N . LEU A 1 223 ? 7.593 0.107 -6.919 1.00 92.19 223 LEU A N 1
ATOM 1796 C CA . LEU A 1 223 ? 7.350 -0.218 -8.330 1.00 92.19 223 LEU A CA 1
ATOM 1797 C C . LEU A 1 223 ? 6.811 0.982 -9.117 1.00 92.19 223 LEU A C 1
ATOM 1799 O O . LEU A 1 223 ? 7.232 1.226 -10.250 1.00 92.19 223 LEU A O 1
ATOM 1803 N N . GLU A 1 224 ? 5.904 1.752 -8.527 1.00 93.81 224 GLU A N 1
ATOM 1804 C CA . GLU A 1 224 ? 5.334 2.944 -9.150 1.00 93.81 224 GLU A CA 1
ATOM 1805 C C . GLU A 1 224 ? 6.369 4.061 -9.324 1.00 93.81 224 GLU A C 1
ATOM 1807 O O . GLU A 1 224 ? 6.518 4.595 -10.426 1.00 93.81 224 GLU A O 1
ATOM 1812 N N . LYS A 1 225 ? 7.187 4.329 -8.297 1.00 95.81 225 LYS A N 1
ATOM 1813 C CA . LYS A 1 225 ? 8.316 5.270 -8.386 1.00 95.81 225 LYS A CA 1
ATOM 1814 C C . LYS A 1 225 ? 9.278 4.893 -9.512 1.00 95.81 225 LYS A C 1
ATOM 1816 O O . LYS A 1 225 ? 9.676 5.752 -10.300 1.00 95.81 225 LYS A O 1
ATOM 1821 N N . GLN A 1 226 ? 9.614 3.608 -9.645 1.00 94.19 226 GLN A N 1
ATOM 1822 C CA . GLN A 1 226 ? 10.468 3.137 -10.738 1.00 94.19 226 GLN A CA 1
ATOM 1823 C C . GLN A 1 226 ? 9.818 3.332 -12.115 1.00 94.19 226 GLN A C 1
ATOM 1825 O O . GLN A 1 226 ? 10.496 3.748 -13.059 1.00 94.19 226 GLN A O 1
ATOM 1830 N N . LYS A 1 227 ? 8.511 3.068 -12.251 1.00 94.88 227 LYS A N 1
ATOM 1831 C CA . LYS A 1 227 ? 7.765 3.317 -13.496 1.00 94.88 227 LYS A CA 1
ATOM 1832 C C . LYS A 1 227 ? 7.764 4.804 -13.852 1.00 94.88 227 LYS A C 1
ATOM 1834 O O . LYS A 1 227 ? 8.057 5.144 -14.998 1.00 94.88 227 LYS A O 1
ATOM 1839 N N . ASN A 1 228 ? 7.509 5.678 -12.882 1.00 95.88 228 ASN A N 1
ATOM 1840 C CA . ASN A 1 228 ? 7.465 7.125 -13.088 1.00 95.88 228 ASN A CA 1
ATOM 1841 C C . ASN A 1 228 ? 8.846 7.685 -13.443 1.00 95.88 228 ASN A C 1
ATOM 1843 O O . ASN A 1 228 ? 8.963 8.445 -14.404 1.00 95.88 228 ASN A O 1
ATOM 1847 N N . LYS A 1 229 ? 9.914 7.214 -12.781 1.00 96.81 229 LYS A N 1
ATOM 1848 C CA . LYS A 1 229 ? 11.300 7.550 -13.144 1.00 96.81 229 LYS A CA 1
ATOM 1849 C C . LYS A 1 229 ? 11.614 7.144 -14.586 1.00 96.81 229 LYS A C 1
ATOM 1851 O O . LYS A 1 229 ? 12.139 7.949 -15.350 1.00 96.81 229 LYS A O 1
ATOM 1856 N N . LYS A 1 230 ? 11.235 5.927 -15.000 1.00 96.06 230 LYS A N 1
ATOM 1857 C CA . LYS A 1 230 ? 11.422 5.453 -16.385 1.00 96.06 230 LYS A CA 1
ATOM 1858 C C . LYS A 1 230 ? 10.638 6.293 -17.398 1.00 96.06 230 LYS A C 1
ATOM 1860 O O . LYS A 1 230 ? 11.179 6.614 -18.453 1.00 96.06 230 LYS A O 1
ATOM 1865 N N . LYS A 1 231 ? 9.388 6.660 -17.096 1.00 96.19 231 LYS A N 1
ATOM 1866 C CA . LYS A 1 231 ? 8.568 7.530 -17.957 1.00 96.19 231 LYS A CA 1
ATOM 1867 C C . LYS A 1 231 ? 9.179 8.926 -18.090 1.00 96.19 231 LYS A C 1
ATOM 1869 O O . LYS A 1 231 ? 9.377 9.385 -19.209 1.00 96.19 231 LYS A O 1
ATOM 1874 N N . SER A 1 232 ? 9.553 9.548 -16.973 1.00 96.69 232 SER A N 1
ATOM 1875 C CA . SER A 1 232 ? 10.188 10.871 -16.951 1.00 96.69 232 SER A CA 1
ATOM 1876 C C . SER A 1 232 ? 11.481 10.896 -17.775 1.00 96.69 232 SER A C 1
ATOM 1878 O O . SER A 1 232 ? 11.649 11.753 -18.641 1.00 96.69 232 SER A O 1
ATOM 1880 N N . MET A 1 233 ? 12.341 9.883 -17.622 1.00 96.19 233 MET A N 1
ATOM 1881 C CA . MET A 1 233 ? 13.563 9.758 -18.426 1.00 96.19 233 MET A CA 1
ATOM 1882 C C . MET A 1 233 ? 13.276 9.612 -19.925 1.00 96.19 233 MET A C 1
ATOM 1884 O O . MET A 1 233 ? 13.960 10.230 -20.739 1.00 96.19 233 MET A O 1
ATOM 1888 N N . LYS A 1 234 ? 12.250 8.842 -20.314 1.00 96.12 234 LYS A N 1
ATOM 1889 C CA . LYS A 1 234 ? 11.838 8.731 -21.725 1.00 96.12 234 LYS A CA 1
ATOM 1890 C C . LYS A 1 234 ? 11.378 10.077 -22.285 1.00 96.12 234 LYS A C 1
ATOM 1892 O O . LYS A 1 234 ? 11.842 10.454 -23.358 1.00 96.12 234 LYS A O 1
ATOM 1897 N N . MET A 1 235 ? 10.540 10.808 -21.550 1.00 95.69 235 MET A N 1
ATOM 1898 C CA . MET A 1 235 ? 10.061 12.135 -21.958 1.00 95.69 235 MET A CA 1
ATOM 1899 C C . MET A 1 235 ? 11.215 13.138 -22.074 1.00 95.69 235 MET A C 1
ATOM 1901 O O . MET A 1 235 ? 11.316 13.854 -23.068 1.00 95.69 235 MET A O 1
ATOM 1905 N N . LYS A 1 236 ? 12.148 13.138 -21.111 1.00 96.19 236 LYS A N 1
ATOM 1906 C CA . LYS A 1 236 ? 13.361 13.967 -21.157 1.00 96.19 236 LYS A CA 1
ATOM 1907 C C . LYS A 1 236 ? 14.202 13.652 -22.395 1.00 96.19 236 LYS A C 1
ATOM 1909 O O . LYS A 1 236 ? 14.581 14.562 -23.126 1.00 96.19 236 LYS A O 1
ATOM 1914 N N . ASN A 1 237 ? 14.440 12.371 -22.670 1.00 96.12 237 ASN A N 1
ATOM 1915 C CA . ASN A 1 237 ? 15.217 11.944 -23.833 1.00 96.12 237 ASN A CA 1
ATOM 1916 C C . ASN A 1 237 ? 14.530 12.315 -25.155 1.00 96.12 237 ASN A C 1
ATOM 1918 O O . ASN A 1 237 ? 15.205 12.723 -26.096 1.00 96.12 237 ASN A O 1
ATOM 1922 N N . GLN A 1 238 ? 13.201 12.214 -25.234 1.00 95.25 238 GLN A N 1
ATOM 1923 C CA . GLN A 1 238 ? 12.440 12.675 -26.399 1.00 95.25 238 GLN A CA 1
ATOM 1924 C C . GLN A 1 238 ? 12.577 14.189 -26.594 1.00 95.25 238 GLN A C 1
ATOM 1926 O O . GLN A 1 238 ? 12.897 14.629 -27.698 1.00 95.25 238 GLN A O 1
ATOM 1931 N N . ARG A 1 239 ? 12.444 14.982 -25.523 1.00 95.06 239 ARG A N 1
ATOM 1932 C CA . ARG A 1 239 ? 12.629 16.440 -25.572 1.00 95.06 239 ARG A CA 1
ATOM 1933 C C . ARG A 1 239 ? 14.031 16.824 -26.046 1.00 95.06 239 ARG A C 1
ATOM 1935 O O . ARG A 1 239 ? 14.161 17.680 -26.916 1.00 95.06 239 ARG A O 1
ATOM 1942 N N . ILE A 1 240 ? 15.068 16.161 -25.531 1.00 93.81 240 ILE A N 1
ATOM 1943 C CA . ILE A 1 240 ? 16.460 16.387 -25.953 1.00 93.81 240 ILE A CA 1
ATOM 1944 C C . ILE A 1 240 ? 16.638 16.060 -27.442 1.00 93.81 240 ILE A C 1
ATOM 1946 O O . ILE A 1 240 ? 17.264 16.835 -28.163 1.00 93.81 240 ILE A O 1
ATOM 1950 N N . LYS A 1 241 ? 16.058 14.952 -27.929 1.00 94.75 241 LYS A N 1
ATOM 1951 C CA . LYS A 1 241 ? 16.105 14.582 -29.354 1.00 94.75 241 LYS A CA 1
ATOM 1952 C C . LYS A 1 241 ? 15.426 15.618 -30.253 1.00 94.75 241 LYS A C 1
ATOM 1954 O O . LYS A 1 241 ? 15.939 15.910 -31.326 1.00 94.75 241 LYS A O 1
ATOM 1959 N N . LEU A 1 242 ? 14.292 16.178 -29.836 1.00 92.44 242 LEU A N 1
ATOM 1960 C CA . LEU A 1 242 ? 13.611 17.232 -30.596 1.00 92.44 242 LEU A CA 1
ATOM 1961 C C . LEU A 1 242 ? 14.438 18.524 -30.621 1.00 92.44 242 LEU A C 1
ATOM 1963 O O . LEU A 1 242 ? 14.646 19.111 -31.679 1.00 92.44 242 LEU A O 1
ATOM 1967 N N . GLN A 1 243 ? 14.996 18.925 -29.476 1.00 91.06 243 GLN A N 1
ATOM 1968 C CA . GLN A 1 243 ? 15.855 20.108 -29.394 1.00 91.06 243 GLN A CA 1
ATOM 1969 C C . GLN A 1 243 ? 17.137 19.963 -30.224 1.00 91.06 243 GLN A C 1
ATOM 1971 O O . GLN A 1 243 ? 17.558 20.924 -30.865 1.00 91.06 243 GLN A O 1
ATOM 1976 N N . SER A 1 244 ? 17.758 18.779 -30.246 1.00 88.50 244 SER A N 1
ATOM 1977 C CA . SER A 1 244 ? 18.966 18.549 -31.042 1.00 88.50 244 SER A CA 1
ATOM 1978 C C . SER A 1 244 ? 18.686 18.576 -32.546 1.00 88.50 244 SER A C 1
ATOM 1980 O O . SER A 1 244 ? 19.495 19.134 -33.287 1.00 88.50 244 SER A O 1
ATOM 1982 N N . LYS A 1 245 ? 17.529 18.067 -32.995 1.00 87.44 245 LYS A N 1
ATOM 1983 C CA . LYS A 1 245 ? 17.067 18.215 -34.385 1.00 87.44 245 LYS A CA 1
ATOM 1984 C C . LYS A 1 245 ? 16.854 19.686 -34.752 1.00 87.44 245 LYS A C 1
ATOM 1986 O O . LYS A 1 245 ? 17.414 20.139 -35.746 1.00 87.44 245 LYS A O 1
ATOM 1991 N N . ASN A 1 246 ? 16.168 20.456 -33.905 1.00 83.00 246 ASN A N 1
ATOM 1992 C CA . ASN A 1 246 ? 15.918 21.880 -34.157 1.00 83.00 246 ASN A CA 1
ATOM 1993 C C . ASN A 1 246 ? 17.215 22.709 -34.198 1.00 83.00 246 ASN A C 1
ATOM 1995 O O . ASN A 1 246 ? 17.355 23.593 -35.038 1.00 83.00 246 ASN A O 1
ATOM 1999 N N . LYS A 1 247 ? 18.201 22.406 -33.339 1.00 79.81 247 LYS A N 1
ATOM 2000 C CA . LYS A 1 247 ? 19.525 23.058 -33.377 1.00 79.81 247 LYS A CA 1
ATOM 2001 C C . LYS A 1 247 ? 20.345 22.691 -34.618 1.00 79.81 247 LYS A C 1
ATOM 2003 O O . LYS A 1 247 ? 21.168 23.495 -35.043 1.00 79.81 247 LYS A O 1
ATOM 2008 N N . LYS A 1 248 ? 20.183 21.482 -35.167 1.00 75.62 248 LYS A N 1
ATOM 2009 C CA . LYS A 1 248 ? 20.826 21.091 -36.433 1.00 75.62 248 LYS A CA 1
ATOM 2010 C C . LYS A 1 248 ? 20.179 21.815 -37.614 1.00 75.62 248 LYS A C 1
ATOM 2012 O O . LYS A 1 248 ? 20.906 22.405 -38.396 1.00 75.62 248 LYS A O 1
ATOM 2017 N N . GLY A 1 249 ? 18.846 21.866 -37.671 1.00 71.62 249 GLY A N 1
ATOM 2018 C CA . GLY A 1 249 ? 18.121 22.617 -38.704 1.00 71.62 249 GLY A CA 1
ATOM 2019 C C . GLY A 1 249 ? 18.477 24.107 -38.718 1.00 71.62 249 GLY A C 1
ATOM 2020 O O . GLY A 1 249 ? 18.797 24.645 -39.769 1.00 71.62 249 GLY A O 1
ATOM 2021 N N . LYS A 1 250 ? 18.543 24.754 -37.544 1.00 70.25 250 LYS A N 1
ATOM 2022 C CA . LYS A 1 250 ? 18.977 26.159 -37.445 1.00 70.25 250 LYS A CA 1
ATOM 2023 C C . LYS A 1 250 ? 20.410 26.384 -37.926 1.00 70.25 250 LYS A C 1
ATOM 2025 O O . LYS A 1 250 ? 20.641 27.368 -38.607 1.00 70.25 250 LYS A O 1
ATOM 2030 N N . ARG A 1 251 ? 21.342 25.473 -37.608 1.00 68.94 251 ARG A N 1
ATOM 2031 C CA . ARG A 1 251 ? 22.742 25.574 -38.054 1.00 68.94 251 ARG A CA 1
ATOM 2032 C C . ARG A 1 251 ? 22.890 25.474 -39.571 1.00 68.94 251 ARG A C 1
ATOM 2034 O O . ARG A 1 251 ? 23.688 26.211 -40.131 1.00 68.94 251 ARG A O 1
ATOM 2041 N N . VAL A 1 252 ? 22.105 24.604 -40.207 1.00 72.75 252 VAL A N 1
ATOM 2042 C CA . VAL A 1 252 ? 22.081 24.465 -41.671 1.00 72.75 252 VAL A CA 1
ATOM 2043 C C . VAL A 1 252 ? 21.504 25.721 -42.329 1.00 72.75 252 VAL A C 1
ATOM 2045 O O . VAL A 1 252 ? 22.054 26.205 -43.306 1.00 72.75 252 VAL A O 1
ATOM 2048 N N . ILE A 1 253 ? 20.440 26.302 -41.766 1.00 76.06 253 ILE A N 1
ATOM 2049 C CA . ILE A 1 253 ? 19.861 27.549 -42.292 1.00 76.06 253 ILE A CA 1
ATOM 2050 C C . ILE A 1 253 ? 20.846 28.714 -42.143 1.00 76.06 253 ILE A C 1
ATOM 2052 O O . ILE A 1 253 ? 21.048 29.462 -43.091 1.00 76.06 253 ILE A O 1
ATOM 2056 N N . THR A 1 254 ? 21.503 28.852 -40.987 1.00 73.75 254 THR A N 1
ATOM 2057 C CA . THR A 1 254 ? 22.500 29.913 -40.786 1.00 73.75 254 THR A CA 1
ATOM 2058 C C . THR A 1 254 ? 23.719 29.750 -41.681 1.00 73.75 254 THR A C 1
ATOM 2060 O O . THR A 1 254 ? 24.217 30.756 -42.159 1.00 73.75 254 THR A O 1
ATOM 2063 N N . SER A 1 255 ? 24.191 28.522 -41.938 1.00 72.69 255 SER A N 1
ATOM 2064 C CA . SER A 1 255 ? 25.319 28.320 -42.855 1.00 72.69 255 SER A CA 1
ATOM 2065 C C . SER A 1 255 ? 24.946 28.663 -44.294 1.00 72.69 255 SER A C 1
ATOM 2067 O O . SER A 1 255 ? 25.744 29.283 -44.976 1.00 72.69 255 SER A O 1
ATOM 2069 N N . VAL A 1 256 ? 23.728 28.319 -44.734 1.00 78.44 256 VAL A N 1
ATOM 2070 C CA . VAL A 1 256 ? 23.241 28.659 -46.082 1.00 78.44 256 VAL A CA 1
ATOM 2071 C C . VAL A 1 256 ? 23.056 30.173 -46.243 1.00 78.44 256 VAL A C 1
ATOM 2073 O O . VAL A 1 256 ? 23.434 30.731 -47.266 1.00 78.44 256 VAL A O 1
ATOM 2076 N N . LEU A 1 257 ? 22.524 30.862 -45.230 1.00 75.69 257 LEU A N 1
ATOM 2077 C CA . LEU A 1 257 ? 22.389 32.323 -45.268 1.00 75.69 257 LEU A CA 1
ATOM 2078 C C . LEU A 1 257 ? 23.746 33.040 -45.251 1.00 75.69 257 LEU A C 1
ATOM 2080 O O . LEU A 1 257 ? 23.883 34.055 -45.924 1.00 75.69 257 LEU A O 1
ATOM 2084 N N . LEU A 1 258 ? 24.743 32.510 -44.530 1.00 78.44 258 LEU A N 1
ATOM 2085 C CA . LEU A 1 258 ? 26.099 33.069 -44.536 1.00 78.44 258 LEU A CA 1
ATOM 2086 C C . LEU A 1 258 ? 26.742 32.953 -45.923 1.00 78.44 258 LEU A C 1
ATOM 2088 O O . LEU A 1 258 ? 27.279 33.931 -46.423 1.00 78.44 258 LEU A O 1
ATOM 2092 N N . THR A 1 259 ? 26.606 31.790 -46.571 1.00 73.38 259 THR A N 1
ATOM 2093 C CA . THR A 1 259 ? 27.148 31.580 -47.922 1.00 73.38 259 THR A CA 1
ATOM 2094 C C . THR A 1 259 ? 26.470 32.455 -48.973 1.00 73.38 259 THR A C 1
ATOM 2096 O O . THR A 1 259 ? 27.122 32.878 -49.916 1.00 73.38 259 THR A O 1
ATOM 2099 N N . ILE A 1 260 ? 25.172 32.747 -48.826 1.00 76.56 260 ILE A N 1
ATOM 2100 C CA . ILE A 1 260 ? 24.470 33.659 -49.742 1.00 76.56 260 ILE A CA 1
ATOM 2101 C C . ILE A 1 260 ? 24.984 35.094 -49.551 1.00 76.56 260 ILE A C 1
ATOM 2103 O O . ILE A 1 260 ? 25.306 35.758 -50.528 1.00 76.56 260 ILE A O 1
ATOM 2107 N N . ALA A 1 261 ? 25.151 35.539 -48.301 1.00 73.56 261 ALA A N 1
ATOM 2108 C CA . ALA A 1 261 ? 25.667 36.875 -48.002 1.00 73.56 261 ALA A CA 1
ATOM 2109 C C . ALA A 1 261 ? 27.127 37.089 -48.454 1.00 73.56 261 ALA A C 1
ATOM 2111 O O . ALA A 1 261 ? 27.497 38.211 -48.786 1.00 73.56 261 ALA A O 1
ATOM 2112 N N . GLU A 1 262 ? 27.956 36.040 -48.473 1.00 75.50 262 GLU A N 1
ATOM 2113 C CA . GLU A 1 262 ? 29.327 36.104 -49.003 1.00 75.50 262 GLU A CA 1
ATOM 2114 C C . GLU A 1 262 ? 29.345 36.272 -50.534 1.00 75.50 262 GLU A C 1
ATOM 2116 O O . GLU A 1 262 ? 30.108 37.089 -51.042 1.00 75.50 262 GLU A O 1
ATOM 2121 N N . VAL A 1 263 ? 28.454 35.590 -51.266 1.00 72.31 263 VAL A N 1
ATOM 2122 C CA . VAL A 1 263 ? 28.350 35.699 -52.738 1.00 72.31 263 VAL A CA 1
ATOM 2123 C C . VAL A 1 263 ? 27.843 37.075 -53.191 1.00 72.31 263 VAL A C 1
ATOM 2125 O O . VAL A 1 263 ? 28.269 37.577 -54.233 1.00 72.31 263 VAL A O 1
ATOM 2128 N N . ASP A 1 264 ? 26.964 37.707 -52.413 1.00 70.75 264 ASP A N 1
ATOM 2129 C CA . ASP A 1 264 ? 26.448 39.048 -52.720 1.00 70.75 264 ASP A CA 1
ATOM 2130 C C . ASP A 1 264 ? 27.504 40.153 -52.506 1.00 70.75 264 ASP A C 1
ATOM 2132 O O . ASP A 1 264 ? 27.417 41.214 -53.120 1.00 70.75 264 ASP A O 1
ATOM 2136 N N . ASN A 1 265 ? 28.522 39.910 -51.671 1.00 69.81 265 ASN A N 1
ATOM 2137 C CA . ASN A 1 265 ? 29.564 40.888 -51.334 1.00 69.81 265 ASN A CA 1
ATOM 2138 C C . ASN A 1 265 ? 30.779 40.836 -52.287 1.00 69.81 265 ASN A C 1
ATOM 2140 O O . ASN A 1 265 ? 31.538 41.795 -52.359 1.00 69.81 265 ASN A O 1
ATOM 2144 N N . GLU A 1 266 ? 30.970 39.736 -53.026 1.00 67.62 266 GLU A N 1
ATOM 2145 C CA . GLU A 1 266 ? 32.028 39.601 -54.046 1.00 67.62 266 GLU A CA 1
ATOM 2146 C C . GLU A 1 266 ? 31.627 40.160 -55.427 1.00 67.62 266 GLU A C 1
ATOM 2148 O O . GLU A 1 266 ? 32.481 40.319 -56.296 1.00 67.62 266 GLU A O 1
ATOM 2153 N N . ASN A 1 267 ? 30.343 40.472 -55.640 1.00 58.97 267 ASN A N 1
ATOM 2154 C CA . ASN A 1 267 ? 29.798 40.949 -56.920 1.00 58.97 267 ASN A CA 1
ATOM 2155 C C . ASN A 1 267 ? 29.469 42.458 -56.950 1.00 58.97 267 ASN A C 1
ATOM 2157 O O . ASN A 1 267 ? 28.796 42.907 -57.881 1.00 58.97 267 ASN A O 1
ATOM 2161 N N . SER A 1 268 ? 29.918 43.235 -55.957 1.00 51.25 268 SER A N 1
ATOM 2162 C CA . SER A 1 268 ? 29.700 44.688 -55.858 1.00 51.25 268 SER A CA 1
ATOM 2163 C C . SER A 1 268 ? 31.007 45.470 -55.851 1.00 51.25 268 SER A C 1
ATOM 2165 O O . SER A 1 268 ? 30.929 46.656 -56.245 1.00 51.25 268 SER A O 1
#

Radius of gyration: 45.15 Å; chains: 1; bounding box: 141×78×118 Å

Foldseek 3Di:
DDDDDDDDDPDPDPDPPPDVVVVVVVVVVVVVVVVVVVVVVVVVVVVVVVVVVVVVVVVVVVVVVVDDDPCDPVNVVCVVVVPVVVVVVVVVVVVVVLVVVLVVLVVVVVVVVVVVVVVVVVVPPPDVVVVVLQWDWDDDPVDIDTRHDDDQQNVCVVVVHPGDDDDDDDPPPDDDDPDDDPDPDPDDPPPQPPDPVSVVVVVVVVVVVSSCPDPSNVVVVVVVVVVVVVVVVVVVVVVVVVVVVVVVVVVVVVVVVVVVVVVVVVVD

Secondary structure (DSSP, 8-state):
----------------S-SHHHHHHHHHHHHHHHHHHHHHHHHHHHHHHHHHHHHHHHHHHHHTT-S-----HHHHHHHHHTHHHHHHHHHHHHHHHHHHHHHHHHHHHHHHHHHHHHHHHHHTSPPHHHHTTTTEEEE-SS-EEEE----HHHHHHHTT--------------------------PPTT---SSHHHHHHHHHHHHHHHHHHSHHHHHHHHHHHHHHHHHHHHHHHHHHHHHHHHHHHHHHHHHHHHHHHHHHHS--

InterPro domains:
  IPR019186 Nucleolar protein 12 [PF09805] (74-192)
  IPR019186 Nucleolar protein 12 [PTHR14577] (77-248)

Organism: Timema poppense (NCBI:txid170557)

pLDDT: mean 71.65, std 18.09, range [32.81, 96.81]